Protein AF-A0A3D2DST4-F1 (afdb_monomer_lite)

Structure (mmCIF, N/CA/C/O backbone):
data_AF-A0A3D2DST4-F1
#
_entry.id   AF-A0A3D2DST4-F1
#
loop_
_atom_site.group_PDB
_atom_site.id
_atom_site.type_symbol
_atom_site.label_atom_id
_atom_site.label_alt_id
_atom_site.label_comp_id
_atom_site.label_asym_id
_atom_site.label_entity_id
_atom_site.label_seq_id
_atom_site.pdbx_PDB_ins_code
_atom_site.Cartn_x
_atom_site.Cartn_y
_atom_site.Cartn_z
_atom_site.occupancy
_atom_site.B_iso_or_equiv
_atom_site.auth_seq_id
_atom_site.auth_comp_id
_atom_site.auth_asym_id
_atom_site.auth_atom_id
_atom_site.pdbx_PDB_model_num
ATOM 1 N N . ILE A 1 1 ? 19.450 -13.532 -18.843 1.00 93.56 1 ILE A N 1
ATOM 2 C CA . ILE A 1 1 ? 18.595 -12.555 -19.553 1.00 93.56 1 ILE A CA 1
ATOM 3 C C . ILE A 1 1 ? 19.338 -11.275 -19.967 1.00 93.56 1 ILE A C 1
ATOM 5 O O . ILE A 1 1 ? 19.454 -11.054 -21.162 1.00 93.56 1 ILE A O 1
ATOM 9 N N . TYR A 1 2 ? 19.945 -10.494 -19.059 1.00 93.88 2 TYR A N 1
ATOM 10 C CA . TYR A 1 2 ? 20.567 -9.185 -19.373 1.00 93.88 2 TYR A CA 1
ATOM 11 C C . TYR A 1 2 ? 21.482 -9.148 -20.608 1.00 93.88 2 TYR A C 1
ATOM 13 O O . TYR A 1 2 ? 21.342 -8.283 -21.467 1.00 93.88 2 TYR A O 1
ATOM 21 N N . ARG A 1 3 ? 22.399 -10.116 -20.739 1.00 95.38 3 ARG A N 1
ATOM 22 C CA . ARG A 1 3 ? 23.286 -10.218 -21.910 1.00 95.38 3 ARG A CA 1
ATOM 23 C C . ARG A 1 3 ? 22.507 -10.397 -23.220 1.00 95.38 3 ARG A C 1
ATOM 25 O O . ARG A 1 3 ? 22.876 -9.807 -24.224 1.00 95.38 3 ARG A O 1
ATOM 32 N N . HIS A 1 4 ? 21.451 -11.209 -23.193 1.00 96.50 4 HIS A N 1
ATOM 33 C CA . HIS A 1 4 ? 20.598 -11.511 -24.348 1.00 96.50 4 HIS A CA 1
ATOM 34 C C . HIS A 1 4 ? 19.878 -10.247 -24.834 1.00 96.50 4 HIS A C 1
ATOM 36 O O . HIS A 1 4 ? 20.013 -9.870 -25.994 1.00 96.50 4 HIS A O 1
ATOM 42 N N . LEU A 1 5 ? 19.252 -9.510 -23.909 1.00 96.50 5 LEU A N 1
ATOM 43 C CA . LEU A 1 5 ? 18.614 -8.218 -24.190 1.00 96.50 5 LEU A CA 1
ATOM 44 C C . LEU A 1 5 ? 19.602 -7.189 -24.733 1.00 96.50 5 LEU A C 1
ATOM 46 O O . LEU A 1 5 ? 19.302 -6.499 -25.700 1.00 96.50 5 LEU A O 1
ATOM 50 N N . ARG A 1 6 ? 20.803 -7.104 -24.149 1.00 95.31 6 ARG A N 1
ATOM 51 C CA . ARG A 1 6 ? 21.811 -6.125 -24.572 1.00 95.31 6 ARG A CA 1
ATOM 52 C C . ARG A 1 6 ? 22.322 -6.370 -25.992 1.00 95.31 6 ARG A C 1
ATOM 54 O O . ARG A 1 6 ? 22.637 -5.405 -26.681 1.00 95.31 6 ARG A O 1
ATOM 61 N N . PHE A 1 7 ? 22.422 -7.629 -26.420 1.00 96.69 7 PHE A N 1
ATOM 62 C CA . PHE A 1 7 ? 22.811 -7.955 -27.793 1.00 96.69 7 PHE A CA 1
ATOM 63 C C . PHE A 1 7 ? 21.689 -7.684 -28.800 1.00 96.69 7 PHE A C 1
ATOM 65 O O . PHE A 1 7 ? 21.985 -7.218 -29.896 1.00 96.69 7 PHE A O 1
ATOM 72 N N . ALA A 1 8 ? 20.430 -7.939 -28.432 1.00 97.12 8 ALA A N 1
ATOM 73 C CA . ALA A 1 8 ? 19.278 -7.671 -29.294 1.00 97.12 8 ALA A CA 1
ATOM 74 C C . ALA A 1 8 ? 18.946 -6.168 -29.394 1.00 97.12 8 ALA A C 1
ATOM 76 O O . ALA A 1 8 ? 18.644 -5.672 -30.477 1.00 97.12 8 ALA A O 1
ATOM 77 N N . TYR A 1 9 ? 19.074 -5.431 -28.286 1.00 97.00 9 TYR A N 1
ATOM 78 C CA . TYR A 1 9 ? 18.716 -4.015 -28.160 1.00 97.00 9 TYR A CA 1
ATOM 79 C C . TYR A 1 9 ? 19.881 -3.192 -27.572 1.00 97.00 9 TYR A C 1
ATOM 81 O O . TYR A 1 9 ? 19.832 -2.743 -26.422 1.00 97.00 9 TYR A O 1
ATOM 89 N N . PRO A 1 10 ? 20.963 -2.959 -28.338 1.00 95.50 10 PRO A N 1
ATOM 90 C CA . PRO A 1 10 ? 22.187 -2.329 -27.830 1.00 95.50 10 PRO A CA 1
ATOM 91 C C . PRO A 1 10 ? 22.026 -0.851 -27.448 1.00 95.50 10 PRO A C 1
ATOM 93 O O . PRO A 1 10 ? 22.857 -0.309 -26.718 1.00 95.50 10 PRO A O 1
ATOM 96 N N . THR A 1 11 ? 20.978 -0.185 -27.930 1.00 94.00 11 THR A N 1
ATOM 97 C CA . THR A 1 11 ? 20.674 1.220 -27.621 1.00 94.00 11 THR A CA 1
ATOM 98 C C . THR A 1 11 ? 19.660 1.378 -26.493 1.00 94.00 11 THR A C 1
ATOM 100 O O . THR A 1 11 ? 19.499 2.487 -25.991 1.00 94.00 11 THR A O 1
ATOM 103 N N . TYR A 1 12 ? 18.993 0.300 -26.072 1.00 95.69 12 TYR A N 1
ATOM 104 C CA . TYR A 1 12 ? 17.981 0.366 -25.023 1.00 95.69 12 TYR A CA 1
ATOM 105 C C . TYR A 1 12 ? 18.638 0.389 -23.646 1.00 95.69 12 TYR A C 1
ATOM 107 O O . TYR A 1 12 ? 19.665 -0.258 -23.400 1.00 95.69 12 TYR A O 1
ATOM 115 N N . ILE A 1 13 ? 18.021 1.158 -22.753 1.00 94.38 13 ILE A N 1
ATOM 116 C CA . ILE A 1 13 ? 18.345 1.201 -21.333 1.00 94.38 13 ILE A CA 1
ATOM 117 C C . ILE A 1 13 ? 17.162 0.555 -20.625 1.00 94.38 13 ILE A C 1
ATOM 119 O O . ILE A 1 13 ? 16.087 1.143 -20.551 1.00 94.38 13 ILE A O 1
ATOM 123 N N . PHE A 1 14 ? 17.351 -0.676 -20.169 1.00 94.62 14 PHE A N 1
ATOM 124 C CA . PHE A 1 14 ? 16.315 -1.407 -19.451 1.00 94.62 14 PHE A CA 1
ATOM 125 C C . PHE A 1 14 ? 16.226 -0.922 -18.003 1.00 94.62 14 PHE A C 1
ATOM 127 O O . PHE A 1 14 ? 17.245 -0.566 -17.402 1.00 94.62 14 PHE A O 1
ATOM 134 N N . ASP A 1 15 ? 15.007 -0.880 -17.477 1.00 91.75 15 ASP A N 1
ATOM 135 C CA . ASP A 1 15 ? 14.751 -0.720 -16.047 1.00 91.75 15 ASP A CA 1
ATOM 136 C C . ASP A 1 15 ? 14.774 -2.080 -15.336 1.00 91.75 15 ASP A C 1
ATOM 138 O O . ASP A 1 15 ? 15.311 -3.060 -15.869 1.00 91.75 15 ASP A O 1
ATOM 142 N N . ASP A 1 16 ? 14.219 -2.138 -14.129 1.00 90.69 16 ASP A N 1
ATOM 143 C CA . ASP A 1 16 ? 14.037 -3.387 -13.399 1.00 90.69 16 ASP A CA 1
ATOM 144 C C . ASP A 1 16 ? 13.243 -4.409 -14.220 1.00 90.69 16 ASP A C 1
ATOM 146 O O . ASP A 1 16 ? 12.134 -4.150 -14.677 1.00 90.69 16 ASP A O 1
ATOM 150 N N . ILE A 1 17 ? 13.843 -5.587 -14.396 1.00 94.56 17 ILE A N 1
ATOM 151 C CA . ILE A 1 17 ? 13.263 -6.707 -15.138 1.00 94.56 17 ILE A CA 1
ATOM 152 C C . ILE A 1 17 ? 12.544 -7.623 -14.149 1.00 94.56 17 ILE A C 1
ATOM 154 O O . ILE A 1 17 ? 13.146 -8.073 -13.170 1.00 94.56 17 ILE A O 1
ATOM 158 N N . ASN A 1 18 ? 11.294 -7.964 -14.444 1.00 94.94 18 ASN A N 1
ATOM 159 C CA . ASN A 1 18 ? 10.455 -8.862 -13.652 1.00 94.94 18 ASN A CA 1
ATOM 160 C C . ASN A 1 18 ? 10.098 -10.128 -14.434 1.00 94.94 18 ASN A C 1
ATOM 162 O O . ASN A 1 18 ? 10.147 -10.174 -15.662 1.00 94.94 18 ASN A O 1
ATOM 166 N N . PHE A 1 19 ? 9.805 -11.187 -13.687 1.00 96.88 19 PHE A N 1
ATOM 167 C CA . PHE A 1 19 ? 9.343 -12.456 -14.227 1.00 96.88 19 PHE A CA 1
ATOM 168 C C . PHE A 1 19 ? 7.842 -12.568 -14.004 1.00 96.88 19 PHE A C 1
ATOM 170 O O . PHE A 1 19 ? 7.393 -12.428 -12.867 1.00 96.88 19 PHE A O 1
ATOM 177 N N . GLU A 1 20 ? 7.104 -12.862 -15.066 1.00 96.88 20 GLU A N 1
ATOM 178 C CA . GLU A 1 20 ? 5.652 -13.021 -15.043 1.00 96.88 20 GLU A CA 1
ATOM 179 C C . GLU A 1 20 ? 5.241 -14.209 -15.913 1.00 96.88 20 GLU A C 1
ATOM 181 O O . GLU A 1 20 ? 6.026 -14.723 -16.717 1.00 96.88 20 GLU A O 1
ATOM 186 N N . ILE A 1 21 ? 4.020 -14.689 -15.712 1.00 96.94 21 ILE A N 1
ATOM 187 C CA . ILE A 1 21 ? 3.455 -15.817 -16.447 1.00 96.94 21 ILE A CA 1
ATOM 188 C C . ILE A 1 21 ? 2.209 -15.298 -17.150 1.00 96.94 21 ILE A C 1
ATOM 190 O O . ILE A 1 21 ? 1.360 -14.700 -16.500 1.00 96.94 21 ILE A O 1
ATOM 194 N N . ASP A 1 22 ? 2.114 -15.524 -18.459 1.00 95.94 22 ASP A N 1
ATOM 195 C CA . ASP A 1 22 ? 0.923 -15.140 -19.213 1.00 95.94 22 ASP A CA 1
ATOM 196 C C . ASP A 1 22 ? -0.289 -16.025 -18.874 1.00 95.94 22 ASP A C 1
ATOM 198 O O . ASP A 1 22 ? -0.171 -17.077 -18.237 1.00 95.94 22 ASP A O 1
ATOM 202 N N . ASP A 1 23 ? -1.461 -15.646 -19.381 1.00 94.31 23 ASP A N 1
ATOM 203 C CA . ASP A 1 23 ? -2.717 -16.381 -19.168 1.00 94.31 23 ASP A CA 1
ATOM 204 C C . ASP A 1 23 ? -2.681 -17.846 -19.653 1.00 94.31 23 ASP A C 1
ATOM 206 O O . ASP A 1 23 ? -3.494 -18.672 -19.232 1.00 94.31 23 ASP A O 1
ATOM 210 N N . ASN A 1 24 ? -1.740 -18.198 -20.538 1.00 96.38 24 ASN A N 1
ATOM 211 C CA . ASN A 1 24 ? -1.560 -19.555 -21.059 1.00 96.38 24 ASN A CA 1
ATOM 212 C C . ASN A 1 24 ? -0.536 -20.374 -20.254 1.00 96.38 24 ASN A C 1
ATOM 214 O O . ASN A 1 24 ? -0.247 -21.519 -20.613 1.00 96.38 24 ASN A O 1
ATOM 218 N N . GLY A 1 25 ? 0.035 -19.815 -19.183 1.00 96.56 25 GLY A N 1
ATOM 219 C CA . GLY A 1 25 ? 1.067 -20.465 -18.378 1.00 96.56 25 GLY A CA 1
ATOM 220 C C . GLY A 1 25 ? 2.481 -20.347 -18.957 1.00 96.56 25 GLY A C 1
ATOM 221 O O . GLY A 1 25 ? 3.391 -21.043 -18.500 1.00 96.56 25 GLY A O 1
ATOM 222 N N . THR A 1 26 ? 2.690 -19.499 -19.965 1.00 97.88 26 THR A N 1
ATOM 223 C CA . THR A 1 26 ? 3.999 -19.280 -20.583 1.00 97.88 26 THR A CA 1
ATOM 224 C C . THR A 1 26 ? 4.778 -18.236 -19.786 1.00 97.88 26 THR A C 1
ATOM 226 O O . THR A 1 26 ? 4.298 -17.120 -19.599 1.00 97.88 26 THR A O 1
ATOM 229 N N . PRO A 1 27 ? 5.999 -18.552 -19.326 1.00 98.06 27 PRO A N 1
ATOM 230 C CA . PRO A 1 27 ? 6.785 -17.613 -18.543 1.00 98.06 27 PRO A CA 1
ATOM 231 C C . PRO A 1 27 ? 7.525 -16.597 -19.424 1.00 98.06 27 PRO A C 1
ATOM 233 O O . PRO A 1 27 ? 8.163 -16.964 -20.419 1.00 98.06 27 PRO A O 1
ATOM 236 N N . TYR A 1 28 ? 7.531 -15.335 -19.003 1.00 98.44 28 TYR A N 1
ATOM 237 C CA . TYR A 1 28 ? 8.213 -14.224 -19.662 1.00 98.44 28 TYR A CA 1
ATOM 238 C C . TYR A 1 28 ? 9.069 -13.417 -18.686 1.00 98.44 28 TYR A C 1
ATOM 240 O O . TYR A 1 28 ? 8.763 -13.267 -17.506 1.00 98.44 28 TYR A O 1
ATOM 248 N N . TRP A 1 29 ? 10.147 -12.849 -19.219 1.00 98.19 29 TRP A N 1
ATOM 249 C CA . TRP A 1 29 ? 10.807 -11.690 -18.635 1.00 98.19 29 TRP A CA 1
ATOM 250 C C . TRP A 1 29 ? 10.184 -10.429 -19.226 1.00 98.19 29 TRP A C 1
ATOM 252 O O . TRP A 1 29 ? 10.304 -10.186 -20.432 1.00 98.19 29 TRP A O 1
ATOM 262 N N . VAL A 1 30 ? 9.553 -9.630 -18.378 1.00 98.06 30 VAL A N 1
ATOM 263 C CA . VAL A 1 30 ? 9.043 -8.302 -18.711 1.00 98.06 30 VAL A CA 1
ATOM 264 C C . VAL A 1 30 ? 10.189 -7.320 -18.520 1.00 98.06 30 VAL A C 1
ATOM 266 O O . VAL A 1 30 ? 10.769 -7.228 -17.438 1.00 98.06 30 VAL A O 1
ATOM 269 N N . CYS A 1 31 ? 10.573 -6.634 -19.593 1.00 97.81 31 CYS A N 1
ATOM 270 C CA . CYS A 1 31 ? 11.760 -5.786 -19.610 1.00 97.81 31 CYS A CA 1
ATOM 271 C C . CYS A 1 31 ? 11.368 -4.356 -20.015 1.00 97.81 31 CYS A C 1
ATOM 273 O O . CYS A 1 31 ? 11.436 -4.018 -21.205 1.00 97.81 31 CYS A O 1
ATOM 275 N N . PRO A 1 32 ? 10.955 -3.508 -19.057 1.00 97.62 32 PRO A N 1
ATOM 276 C CA . PRO A 1 32 ? 10.652 -2.107 -19.316 1.00 97.62 32 PRO A CA 1
ATOM 277 C C . PRO A 1 32 ? 11.874 -1.358 -19.849 1.00 97.62 32 PRO A C 1
ATOM 279 O O . PRO A 1 32 ? 13.006 -1.572 -19.408 1.00 97.62 32 PRO A O 1
ATOM 282 N N . VAL A 1 33 ? 11.655 -0.459 -20.804 1.00 97.00 33 VAL A N 1
ATOM 283 C CA . VAL A 1 33 ? 12.698 0.360 -21.429 1.00 97.00 33 VAL A CA 1
ATOM 284 C C . VAL A 1 33 ? 12.514 1.811 -21.011 1.00 97.00 33 VAL A C 1
ATOM 286 O O . VAL A 1 33 ? 11.485 2.438 -21.298 1.00 97.00 33 VAL A O 1
ATOM 289 N N . LYS A 1 34 ? 13.550 2.361 -20.374 1.00 95.06 34 LYS A N 1
ATOM 290 C CA . LYS A 1 34 ? 13.582 3.749 -19.921 1.00 95.06 34 LYS A CA 1
ATOM 291 C C . LYS A 1 34 ? 13.466 4.701 -21.101 1.00 95.06 34 LYS A C 1
ATOM 293 O O . LYS A 1 34 ? 14.168 4.583 -22.107 1.00 95.06 34 LYS A O 1
ATOM 298 N N . LYS A 1 35 ? 12.617 5.703 -20.925 1.00 94.94 35 LYS A N 1
ATOM 299 C CA . LYS A 1 35 ? 12.480 6.876 -21.780 1.00 94.94 35 LYS A CA 1
ATOM 300 C C . LYS A 1 35 ? 12.774 8.109 -20.936 1.00 94.94 35 LYS A C 1
ATOM 302 O O . LYS A 1 35 ? 12.268 8.227 -19.829 1.00 94.94 35 LYS A O 1
ATOM 307 N N . TYR A 1 36 ? 13.560 9.033 -21.472 1.00 94.06 36 TYR A N 1
ATOM 308 C CA . TYR A 1 36 ? 13.878 10.299 -20.815 1.00 94.06 36 TYR A CA 1
ATOM 309 C C . TYR A 1 36 ? 13.195 11.439 -21.565 1.00 94.06 36 TYR A C 1
ATOM 311 O O . TYR A 1 36 ? 13.393 11.598 -22.769 1.00 94.06 36 TYR A O 1
ATOM 319 N N . ASN A 1 37 ? 12.362 12.208 -20.865 1.00 91.06 37 ASN A N 1
ATOM 320 C CA . ASN A 1 37 ? 11.602 13.312 -21.456 1.00 91.06 37 ASN A CA 1
ATOM 321 C C . ASN A 1 37 ? 12.335 14.664 -21.372 1.00 91.06 37 ASN A C 1
ATOM 323 O O . ASN A 1 37 ? 11.938 15.612 -22.046 1.00 91.06 37 ASN A O 1
ATOM 327 N N . ILE A 1 38 ? 13.387 14.778 -20.551 1.00 87.75 38 ILE A N 1
ATOM 328 C CA . ILE A 1 38 ? 14.109 16.032 -20.299 1.00 87.75 38 ILE A CA 1
ATOM 329 C C . ILE A 1 38 ? 15.617 15.806 -20.457 1.00 87.75 38 ILE A C 1
ATOM 331 O O . ILE A 1 38 ? 16.271 15.195 -19.613 1.00 87.75 38 ILE A O 1
ATOM 335 N N . GLY A 1 39 ? 16.203 16.357 -21.521 1.00 86.88 39 GLY A N 1
ATOM 336 C CA . GLY A 1 39 ? 17.633 16.204 -21.793 1.00 86.88 39 GLY A CA 1
ATOM 337 C C . GLY A 1 39 ? 18.038 14.739 -21.992 1.00 86.88 39 GLY A C 1
ATOM 338 O O . GLY A 1 39 ? 17.268 13.944 -22.520 1.00 86.88 39 GLY A O 1
ATOM 339 N N . LEU A 1 40 ? 19.263 14.387 -21.594 1.00 83.38 40 LEU A N 1
ATOM 340 C CA . LEU A 1 40 ? 19.797 13.033 -21.794 1.00 83.38 40 LEU A CA 1
ATOM 341 C C . LEU A 1 40 ? 19.334 12.022 -20.734 1.00 83.38 40 LEU A C 1
ATOM 343 O O . LEU A 1 40 ? 19.292 10.833 -21.031 1.00 83.38 40 LEU A O 1
ATOM 347 N N . PHE A 1 41 ? 19.011 12.478 -19.517 1.00 85.75 41 PHE A N 1
ATOM 348 C CA . PHE A 1 41 ? 18.763 11.597 -18.364 1.00 85.75 41 PHE A CA 1
ATOM 349 C C . PHE A 1 41 ? 17.636 12.073 -17.430 1.00 85.75 41 PHE A C 1
ATOM 351 O O . PHE A 1 41 ? 17.416 11.472 -16.384 1.00 85.75 41 PHE A O 1
ATOM 358 N N . GLY A 1 42 ? 16.937 13.161 -17.759 1.00 85.69 42 GLY A N 1
ATOM 359 C CA . GLY A 1 42 ? 15.879 13.729 -16.922 1.00 85.69 42 GLY A CA 1
ATOM 360 C C . GLY A 1 42 ? 14.478 13.296 -17.354 1.00 85.69 42 GLY A C 1
ATOM 361 O O . GLY A 1 42 ? 14.249 12.927 -18.508 1.00 85.69 42 GLY A O 1
ATOM 362 N N . GLY A 1 43 ? 13.520 13.377 -16.426 1.00 87.75 43 GLY A N 1
ATOM 363 C CA . GLY A 1 43 ? 12.124 13.008 -16.679 1.00 87.75 43 GLY A CA 1
ATOM 364 C C . GLY A 1 43 ? 11.989 11.553 -17.125 1.00 87.75 43 GLY A C 1
ATOM 365 O O . GLY A 1 43 ? 11.403 11.299 -18.179 1.00 87.75 43 GLY A O 1
ATOM 366 N N . GLN A 1 44 ? 12.615 10.636 -16.377 1.00 93.62 44 GLN A N 1
ATOM 367 C CA . GLN A 1 44 ? 12.550 9.200 -16.641 1.00 93.62 44 GLN A CA 1
ATOM 368 C C . GLN A 1 44 ? 11.092 8.725 -16.602 1.00 93.62 44 GLN A C 1
ATOM 370 O O . GLN A 1 44 ? 10.313 9.135 -15.752 1.00 93.62 44 GLN A O 1
ATOM 375 N N . THR A 1 45 ? 10.734 7.849 -17.530 1.00 95.06 45 THR A N 1
ATOM 376 C CA . THR A 1 45 ? 9.481 7.094 -17.583 1.00 95.06 45 THR A CA 1
ATOM 377 C C . THR A 1 45 ? 9.733 5.800 -18.371 1.00 95.06 45 THR A C 1
ATOM 379 O O . THR A 1 45 ? 10.873 5.520 -18.752 1.00 95.06 45 THR A O 1
ATOM 382 N N . VAL A 1 46 ? 8.693 5.024 -18.663 1.00 96.44 46 VAL A N 1
ATOM 383 C CA . VAL A 1 46 ? 8.761 3.858 -19.551 1.00 96.44 46 VAL A CA 1
ATOM 384 C C . VAL A 1 46 ? 8.107 4.210 -20.880 1.00 96.44 46 VAL A C 1
ATOM 386 O O . VAL A 1 46 ? 6.994 4.727 -20.924 1.00 96.44 46 VAL A O 1
ATOM 389 N N . GLY A 1 47 ? 8.827 3.979 -21.979 1.00 94.88 47 GLY A N 1
ATOM 390 C CA . GLY A 1 47 ? 8.297 4.205 -23.329 1.00 94.88 47 GLY A CA 1
ATOM 391 C C . GLY A 1 47 ? 7.948 2.922 -24.078 1.00 94.88 47 GLY A C 1
ATOM 392 O O . GLY A 1 47 ? 7.119 2.951 -24.987 1.00 94.88 47 GLY A O 1
ATOM 393 N N . ARG A 1 48 ? 8.617 1.819 -23.735 1.00 97.25 48 ARG A N 1
ATOM 394 C CA . ARG A 1 48 ? 8.500 0.520 -24.405 1.00 97.25 48 ARG A CA 1
ATOM 395 C C . ARG A 1 48 ? 8.697 -0.603 -23.401 1.00 97.25 48 ARG A C 1
ATOM 397 O O . ARG A 1 48 ? 9.337 -0.391 -22.371 1.00 97.25 48 ARG A O 1
ATOM 404 N N . VAL A 1 49 ? 8.213 -1.789 -23.736 1.00 98.19 49 VAL A N 1
ATOM 405 C CA . VAL A 1 49 ? 8.431 -3.009 -22.957 1.00 98.19 49 VAL A CA 1
ATOM 406 C C . VAL A 1 49 ? 8.819 -4.126 -23.909 1.00 98.19 49 VAL A C 1
ATOM 408 O O . VAL A 1 49 ? 8.100 -4.430 -24.859 1.00 98.19 49 VAL A O 1
ATOM 411 N N . VAL A 1 50 ? 9.956 -4.759 -23.639 1.00 98.44 50 VAL A N 1
ATOM 412 C CA . VAL A 1 50 ? 10.365 -5.968 -24.351 1.00 98.44 50 VAL A CA 1
ATOM 413 C C . VAL A 1 50 ? 9.942 -7.173 -23.524 1.00 98.44 50 VAL A C 1
ATOM 415 O O . VAL A 1 50 ? 10.414 -7.358 -22.403 1.00 98.44 50 VAL A O 1
ATOM 418 N N . LEU A 1 51 ? 9.076 -8.010 -24.082 1.00 98.25 51 LEU A N 1
ATOM 419 C CA . LEU A 1 51 ? 8.733 -9.306 -23.511 1.00 98.25 51 LEU A CA 1
ATOM 420 C C . LEU A 1 51 ? 9.674 -10.355 -24.088 1.00 98.25 51 LEU A C 1
ATOM 422 O O . LEU A 1 51 ? 9.714 -10.558 -25.299 1.00 98.25 51 LEU A O 1
ATOM 426 N N . CYS A 1 52 ? 10.439 -11.021 -23.227 1.00 98.38 52 CYS A N 1
ATOM 427 C CA . CYS A 1 52 ? 11.312 -12.121 -23.619 1.00 98.38 52 CYS A CA 1
ATOM 428 C C . CYS A 1 52 ? 10.759 -13.426 -23.056 1.00 98.38 52 CYS A C 1
ATOM 430 O O . CYS A 1 52 ? 10.768 -13.623 -21.842 1.00 98.38 52 CYS A O 1
ATOM 432 N N . ASN A 1 53 ? 10.340 -14.345 -23.923 1.00 98.12 53 ASN A N 1
ATOM 433 C CA . ASN A 1 53 ? 9.920 -15.679 -23.510 1.00 98.12 53 ASN A CA 1
ATOM 434 C C . ASN A 1 53 ? 11.063 -16.350 -22.730 1.00 98.12 53 ASN A C 1
ATOM 436 O O . ASN A 1 53 ? 12.195 -16.443 -23.216 1.00 98.12 53 ASN A O 1
ATOM 440 N N . ALA A 1 54 ? 10.790 -16.790 -21.503 1.00 97.31 54 ALA A N 1
ATOM 441 C CA . ALA A 1 54 ? 11.818 -17.306 -20.605 1.00 97.31 54 ALA A CA 1
ATOM 442 C C . ALA A 1 54 ? 12.300 -18.718 -20.991 1.00 97.31 54 ALA A C 1
ATOM 444 O O . ALA A 1 54 ? 13.360 -19.139 -20.524 1.00 97.31 54 ALA A O 1
ATOM 445 N N . VAL A 1 55 ? 11.556 -19.428 -21.850 1.00 96.88 55 VAL A N 1
ATOM 446 C CA . VAL A 1 55 ? 11.895 -20.767 -22.359 1.00 96.88 55 VAL A CA 1
ATOM 447 C C . VAL A 1 55 ? 12.636 -20.682 -23.691 1.00 96.88 55 VAL A C 1
ATOM 449 O O . VAL A 1 55 ? 13.701 -21.279 -23.840 1.00 96.88 55 VAL A O 1
ATOM 452 N N . THR A 1 56 ? 12.088 -19.953 -24.666 1.00 97.62 56 THR A N 1
ATOM 453 C CA . THR A 1 56 ? 12.633 -19.908 -26.035 1.00 97.62 56 THR A CA 1
ATOM 454 C C . THR A 1 56 ? 13.656 -18.793 -26.235 1.00 97.62 56 THR A C 1
ATOM 456 O O . THR A 1 56 ? 14.490 -18.878 -27.134 1.00 97.62 56 THR A O 1
ATOM 459 N N . GLY A 1 57 ? 13.613 -17.747 -25.405 1.00 97.12 57 GLY A N 1
ATOM 460 C CA . GLY A 1 57 ? 14.409 -16.535 -25.588 1.00 97.12 57 GLY A CA 1
ATOM 461 C C . GLY A 1 57 ? 13.917 -15.632 -26.723 1.00 97.12 57 GLY A C 1
ATOM 462 O O . GLY A 1 57 ? 14.612 -14.668 -27.051 1.00 97.12 57 GLY A O 1
ATOM 463 N N . GLU A 1 58 ? 12.767 -15.933 -27.332 1.00 98.06 58 GLU A N 1
ATOM 464 C CA . GLU A 1 58 ? 12.127 -15.069 -28.325 1.00 98.06 58 GLU A CA 1
ATOM 465 C C . GLU A 1 58 ? 11.685 -13.755 -27.679 1.00 98.06 58 GLU A C 1
ATOM 467 O O . GLU A 1 58 ? 11.199 -13.747 -26.547 1.00 98.06 58 GLU A O 1
ATOM 472 N N . MET A 1 59 ? 11.882 -12.644 -28.388 1.00 98.06 59 MET A N 1
ATOM 473 C CA . MET A 1 59 ? 11.596 -11.305 -27.886 1.00 98.06 59 MET A CA 1
ATOM 474 C C . MET A 1 59 ? 10.561 -10.611 -28.756 1.00 98.06 59 MET A C 1
ATOM 476 O O . MET A 1 59 ? 10.673 -10.625 -29.980 1.00 98.06 59 MET A O 1
ATOM 480 N N . THR A 1 60 ? 9.599 -9.956 -28.116 1.00 98.12 60 THR A N 1
ATOM 481 C CA . THR A 1 60 ? 8.647 -9.052 -28.768 1.00 98.12 60 THR A CA 1
ATOM 482 C C . THR A 1 60 ? 8.701 -7.697 -28.076 1.00 98.12 60 THR A C 1
ATOM 484 O O . THR A 1 60 ? 8.720 -7.627 -26.851 1.00 98.12 60 THR A O 1
ATOM 487 N N . ASP A 1 61 ? 8.770 -6.625 -28.858 1.00 98.12 61 ASP A N 1
ATOM 488 C CA . ASP A 1 61 ? 8.914 -5.253 -28.370 1.00 98.12 61 ASP A CA 1
ATOM 489 C C . ASP A 1 61 ? 7.619 -4.470 -28.601 1.00 98.12 61 ASP A C 1
ATOM 491 O O . ASP A 1 61 ? 7.203 -4.279 -29.745 1.00 98.12 61 ASP A O 1
ATOM 495 N N . TYR A 1 62 ? 7.012 -4.009 -27.511 1.00 98.06 62 TYR A N 1
ATOM 496 C CA . TYR A 1 62 ? 5.746 -3.284 -27.491 1.00 98.06 62 TYR A CA 1
ATOM 497 C C . TYR A 1 62 ? 5.984 -1.813 -27.154 1.00 98.06 62 TYR A C 1
ATOM 499 O O . TYR A 1 62 ? 6.840 -1.479 -26.324 1.00 98.06 62 TYR A O 1
ATOM 507 N N . SER A 1 63 ? 5.208 -0.906 -27.754 1.00 97.25 63 SER A N 1
ATOM 508 C CA . SER A 1 63 ? 5.029 0.400 -27.116 1.00 97.25 63 SER A CA 1
ATOM 509 C C . SER A 1 63 ? 4.276 0.214 -25.798 1.00 97.25 63 SER A C 1
ATOM 511 O O . SER A 1 63 ? 3.550 -0.759 -25.617 1.00 97.25 63 SER A O 1
ATOM 513 N N . VAL A 1 64 ? 4.493 1.120 -24.844 1.00 95.31 64 VAL A N 1
ATOM 514 C CA . VAL A 1 64 ? 3.946 0.960 -23.486 1.00 95.31 64 VAL A CA 1
ATOM 515 C C . VAL A 1 64 ? 2.410 0.879 -23.449 1.00 95.31 64 VAL A C 1
ATOM 517 O O . VAL A 1 64 ? 1.847 0.205 -22.597 1.00 95.31 64 VAL A O 1
ATOM 520 N N . ASP A 1 65 ? 1.738 1.512 -24.407 1.00 94.50 65 ASP A N 1
ATOM 521 C CA . ASP A 1 65 ? 0.285 1.510 -24.600 1.00 94.50 65 ASP A CA 1
ATOM 522 C C . ASP A 1 65 ? -0.260 0.247 -25.293 1.00 94.50 65 ASP A C 1
ATOM 524 O O . ASP A 1 65 ? -1.464 0.005 -25.263 1.00 94.50 65 ASP A O 1
ATOM 528 N N . GLU A 1 66 ? 0.614 -0.570 -25.884 1.00 96.31 66 GLU A N 1
ATOM 529 C CA . GLU A 1 66 ? 0.273 -1.831 -26.560 1.00 96.31 66 GLU A CA 1
ATOM 530 C C . GLU A 1 66 ? 0.656 -3.067 -25.729 1.00 96.31 66 GLU A C 1
ATOM 532 O O . GLU A 1 66 ? 0.548 -4.199 -26.205 1.00 96.31 66 GLU A O 1
ATOM 537 N N . VAL A 1 67 ? 1.129 -2.868 -24.495 1.00 95.81 67 VAL A N 1
ATOM 538 C CA . VAL A 1 67 ? 1.522 -3.968 -23.611 1.00 95.81 67 VAL A CA 1
ATOM 539 C C . VAL A 1 67 ? 0.298 -4.841 -23.295 1.00 95.81 67 VAL A C 1
ATOM 541 O O . VAL A 1 67 ? -0.754 -4.307 -22.931 1.00 95.81 67 VAL A O 1
ATOM 544 N N . PRO A 1 68 ? 0.410 -6.179 -23.413 1.00 95.75 68 PRO A N 1
ATOM 545 C CA . PRO A 1 68 ? -0.674 -7.093 -23.071 1.00 95.75 68 PRO A CA 1
ATOM 546 C C . PRO A 1 68 ? -1.188 -6.906 -21.640 1.00 95.75 68 PRO A C 1
ATOM 548 O O . PRO A 1 68 ? -0.422 -6.630 -20.723 1.00 95.75 68 PRO A O 1
ATOM 551 N N . THR A 1 69 ? -2.486 -7.118 -21.432 1.00 94.25 69 THR A N 1
ATOM 552 C CA . THR A 1 69 ? -3.145 -6.879 -20.137 1.00 94.25 69 THR A CA 1
ATOM 553 C C . THR A 1 69 ? -2.738 -7.845 -19.032 1.00 94.25 69 THR A C 1
ATOM 555 O O . THR A 1 69 ? -2.924 -7.502 -17.877 1.00 94.25 69 THR A O 1
ATOM 558 N N . TRP A 1 70 ? -2.185 -9.015 -19.365 1.00 94.88 70 TRP A N 1
ATOM 559 C CA . TRP A 1 70 ? -1.669 -9.968 -18.374 1.00 94.88 70 TRP A CA 1
ATOM 560 C C . TRP A 1 70 ? -0.357 -9.509 -17.719 1.00 94.88 70 TRP A C 1
ATOM 562 O O . TRP A 1 70 ? 0.098 -10.146 -16.779 1.00 94.88 70 TRP A O 1
ATOM 572 N N . VAL A 1 71 ? 0.284 -8.454 -18.243 1.00 96.00 71 VAL A N 1
ATOM 573 C CA . VAL A 1 71 ? 1.552 -7.942 -17.708 1.00 96.00 71 VAL A CA 1
ATOM 574 C C . VAL A 1 71 ? 1.284 -7.028 -16.517 1.00 96.00 71 VAL A C 1
ATOM 576 O O . VAL A 1 71 ? 0.887 -5.886 -16.717 1.00 96.00 71 VAL A O 1
ATOM 579 N N . ASP A 1 72 ? 1.576 -7.467 -15.301 1.00 93.31 72 ASP A N 1
ATOM 580 C CA . ASP A 1 72 ? 1.231 -6.743 -14.071 1.00 93.31 72 ASP A CA 1
ATOM 581 C C . ASP A 1 72 ? 2.129 -5.523 -13.821 1.00 93.31 72 ASP A C 1
ATOM 583 O O . ASP A 1 72 ? 1.677 -4.475 -13.345 1.00 93.31 72 ASP A O 1
ATOM 587 N N . LYS A 1 73 ? 3.432 -5.652 -14.109 1.00 94.62 73 LYS A N 1
ATOM 588 C CA . LYS A 1 73 ? 4.433 -4.652 -13.728 1.00 94.62 73 LYS A CA 1
ATOM 589 C C . LYS A 1 73 ? 5.235 -4.154 -14.926 1.00 94.62 73 LYS A C 1
ATOM 591 O O . LYS A 1 73 ? 6.159 -4.803 -15.414 1.00 94.62 73 LYS A O 1
ATOM 596 N N . VAL A 1 74 ? 4.919 -2.925 -15.328 1.00 96.69 74 VAL A N 1
ATOM 597 C CA . VAL A 1 74 ? 5.619 -2.134 -16.352 1.00 96.69 74 VAL A CA 1
ATOM 598 C C . VAL A 1 74 ? 6.447 -1.014 -15.716 1.00 96.69 74 VAL A C 1
ATOM 600 O O . VAL A 1 74 ? 7.571 -0.753 -16.138 1.00 96.69 74 VAL A O 1
ATOM 603 N N . TYR A 1 75 ? 5.904 -0.362 -14.692 1.00 96.50 75 TYR A N 1
ATOM 604 C CA . TYR A 1 75 ? 6.516 0.731 -13.948 1.00 96.50 75 TYR A CA 1
ATOM 605 C C . TYR A 1 75 ? 6.925 0.239 -12.554 1.00 96.50 75 TYR A C 1
ATOM 607 O O . TYR A 1 75 ? 6.144 -0.411 -11.855 1.00 96.50 75 TYR A O 1
ATOM 615 N N . SER A 1 76 ? 8.151 0.547 -12.124 1.00 94.75 76 SER A N 1
ATOM 616 C CA . SER A 1 76 ? 8.571 0.277 -10.744 1.00 94.75 76 SER A CA 1
ATOM 617 C C . SER A 1 76 ? 7.851 1.201 -9.760 1.00 94.75 76 SER A C 1
ATOM 619 O O . SER A 1 76 ? 7.382 2.281 -10.127 1.00 94.75 76 SER A O 1
ATOM 621 N N . ALA A 1 77 ? 7.762 0.782 -8.496 1.00 94.94 77 ALA A N 1
ATOM 622 C CA . ALA A 1 77 ? 7.137 1.607 -7.467 1.00 94.94 77 ALA A CA 1
ATOM 623 C C . ALA A 1 77 ? 7.906 2.911 -7.253 1.00 94.94 77 ALA A C 1
ATOM 625 O O . ALA A 1 77 ? 7.306 3.976 -7.156 1.00 94.94 77 ALA A O 1
ATOM 626 N N . GLU A 1 78 ? 9.231 2.824 -7.278 1.00 93.69 78 GLU A N 1
ATOM 627 C CA . GLU A 1 78 ? 10.152 3.946 -7.157 1.00 93.69 78 GLU A CA 1
ATOM 628 C C . GLU A 1 78 ? 9.943 4.953 -8.291 1.00 93.69 78 GLU A C 1
ATOM 630 O O . GLU A 1 78 ? 9.844 6.147 -8.036 1.00 93.69 78 GLU A O 1
ATOM 635 N N . LEU A 1 79 ? 9.786 4.481 -9.533 1.00 95.00 79 LEU A N 1
ATOM 636 C CA . LEU A 1 79 ? 9.524 5.361 -10.670 1.00 95.00 79 LEU A CA 1
ATOM 637 C C . LEU A 1 79 ? 8.167 6.062 -10.551 1.00 95.00 79 LEU A C 1
ATOM 639 O O . LEU A 1 79 ? 8.060 7.242 -10.876 1.00 95.00 79 LEU A O 1
ATOM 643 N N . LEU A 1 80 ? 7.129 5.351 -10.107 1.00 96.38 80 LEU A N 1
ATOM 644 C CA . LEU A 1 80 ? 5.803 5.939 -9.905 1.00 96.38 80 LEU A CA 1
ATOM 645 C C . LEU A 1 80 ? 5.825 7.009 -8.808 1.00 96.38 80 LEU A C 1
ATOM 647 O O . LEU A 1 80 ? 5.278 8.092 -9.012 1.00 96.38 80 LEU A 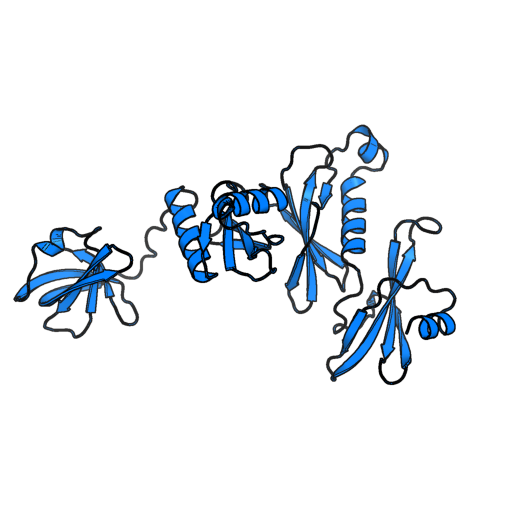O 1
ATOM 651 N N . ILE A 1 81 ? 6.509 6.731 -7.696 1.00 95.94 81 ILE A N 1
ATOM 652 C CA . ILE A 1 81 ? 6.727 7.686 -6.604 1.00 95.94 81 ILE A CA 1
ATOM 653 C C . ILE A 1 81 ? 7.486 8.915 -7.110 1.00 95.94 81 ILE A C 1
ATOM 655 O O . ILE A 1 81 ? 6.998 10.029 -6.940 1.00 95.94 81 ILE A O 1
ATOM 659 N N . ASP A 1 82 ? 8.606 8.731 -7.814 1.00 93.88 82 ASP A N 1
ATOM 660 C CA . ASP A 1 82 ? 9.386 9.837 -8.382 1.00 93.88 82 ASP A CA 1
ATOM 661 C C . ASP A 1 82 ? 8.533 10.701 -9.324 1.00 93.88 82 ASP A C 1
ATOM 663 O O . ASP A 1 82 ? 8.566 11.931 -9.266 1.00 93.88 82 ASP A O 1
ATOM 667 N N . LEU A 1 83 ? 7.738 10.073 -10.195 1.00 93.56 83 LEU A N 1
ATOM 668 C CA . LEU A 1 83 ? 6.841 10.777 -11.113 1.00 93.56 83 LEU A CA 1
ATOM 669 C C . LEU A 1 83 ? 5.764 11.571 -10.366 1.00 93.56 83 LEU A C 1
ATOM 671 O O . LEU A 1 83 ? 5.488 12.719 -10.735 1.00 93.56 83 LEU A O 1
ATOM 675 N N . TYR A 1 84 ? 5.175 10.988 -9.320 1.00 94.62 84 TYR A N 1
ATOM 676 C CA . TYR A 1 84 ? 4.206 11.672 -8.472 1.00 94.62 84 TYR A CA 1
ATOM 677 C C . TYR A 1 84 ? 4.843 12.862 -7.750 1.00 94.62 84 TYR A C 1
ATOM 679 O O . TYR A 1 84 ? 4.310 13.974 -7.807 1.00 94.62 84 TYR A O 1
ATOM 687 N N . ASP A 1 85 ? 6.012 12.663 -7.148 1.00 93.19 85 ASP A N 1
ATOM 688 C CA . ASP A 1 85 ? 6.752 13.684 -6.415 1.00 93.19 85 ASP A CA 1
ATOM 689 C C . ASP A 1 85 ? 7.221 14.814 -7.319 1.00 93.19 85 ASP A C 1
ATOM 691 O O . ASP A 1 85 ? 7.134 15.979 -6.932 1.00 93.19 85 ASP A O 1
ATOM 695 N N . TYR A 1 86 ? 7.655 14.533 -8.548 1.00 90.56 86 TYR A N 1
ATOM 696 C CA . TYR A 1 86 ? 7.957 15.591 -9.512 1.00 90.56 86 TYR A CA 1
ATOM 697 C C . TYR A 1 86 ? 6.718 16.417 -9.843 1.00 90.56 86 TYR A C 1
ATOM 699 O O . TYR A 1 86 ? 6.798 17.646 -9.874 1.00 90.56 86 TYR A O 1
ATOM 707 N N . ASN A 1 87 ? 5.571 15.772 -10.056 1.00 89.94 87 ASN A N 1
ATOM 708 C CA . ASN A 1 87 ? 4.321 16.475 -10.324 1.00 89.94 87 ASN A CA 1
ATOM 709 C C . ASN A 1 87 ? 3.853 17.312 -9.115 1.00 89.94 87 ASN A C 1
ATOM 711 O O . ASN A 1 87 ? 3.431 18.458 -9.281 1.00 89.94 87 ASN A O 1
ATOM 715 N N . GLY A 1 88 ? 3.954 16.765 -7.901 1.00 89.12 88 GLY A N 1
ATOM 716 C CA . GLY A 1 88 ? 3.529 17.416 -6.663 1.00 89.12 88 GLY A CA 1
ATOM 717 C C . GLY A 1 88 ? 4.471 18.528 -6.198 1.00 89.12 88 GLY A C 1
ATOM 718 O O . GLY A 1 88 ? 4.025 19.639 -5.907 1.00 89.12 88 GLY A O 1
ATOM 719 N N . SER A 1 89 ? 5.778 18.273 -6.161 1.00 87.06 89 SER A N 1
ATOM 720 C CA . SER A 1 89 ? 6.778 19.217 -5.645 1.00 87.06 89 SER A CA 1
ATOM 721 C C . SER A 1 89 ? 7.008 20.403 -6.577 1.00 87.06 89 SER A C 1
ATOM 723 O O . SER A 1 89 ? 7.252 21.512 -6.107 1.00 87.06 89 SER A O 1
ATOM 725 N N . LEU A 1 90 ? 6.871 20.211 -7.893 1.00 86.00 90 LEU A N 1
ATOM 726 C CA . LEU A 1 90 ? 7.012 21.273 -8.893 1.00 86.00 90 LEU A CA 1
ATOM 727 C C . LEU A 1 90 ? 5.687 21.974 -9.206 1.00 86.00 90 LEU A C 1
ATOM 729 O O . LEU A 1 90 ? 5.594 22.708 -10.197 1.00 86.00 90 LEU A O 1
ATOM 733 N N . LYS A 1 91 ? 4.658 21.794 -8.369 1.00 85.31 91 LYS A N 1
ATOM 734 C CA . LYS A 1 91 ? 3.409 22.542 -8.499 1.00 85.31 91 LYS A CA 1
ATOM 735 C C . LYS A 1 91 ? 3.700 24.043 -8.458 1.00 85.31 91 LYS A C 1
ATOM 737 O O . LYS A 1 91 ? 4.473 24.527 -7.636 1.00 85.31 91 LYS A O 1
ATOM 742 N N . HIS A 1 92 ? 3.111 24.780 -9.398 1.00 86.75 92 HIS A N 1
ATOM 743 C CA . HIS A 1 92 ? 3.399 26.201 -9.663 1.00 86.75 92 HIS A CA 1
ATOM 744 C C . HIS A 1 92 ? 4.834 26.516 -10.141 1.00 86.75 92 HIS A C 1
ATOM 746 O O . HIS A 1 92 ? 5.234 27.680 -10.185 1.00 86.75 92 HIS A O 1
ATOM 752 N N . GLY A 1 93 ? 5.585 25.505 -10.580 1.00 87.06 93 GLY A N 1
ATOM 753 C CA . GLY A 1 93 ? 6.893 25.643 -11.213 1.00 87.06 93 GLY A CA 1
ATOM 754 C C . GLY A 1 93 ? 8.074 25.653 -10.240 1.00 87.06 93 GLY A C 1
ATOM 755 O O . GLY A 1 93 ? 7.934 25.767 -9.026 1.00 87.06 93 GLY A O 1
ATOM 756 N N . PHE A 1 94 ? 9.277 25.573 -10.810 1.00 86.94 94 PHE A N 1
ATOM 757 C CA . PHE A 1 94 ? 10.535 25.417 -10.069 1.00 86.94 94 PHE A CA 1
ATOM 758 C C . PHE A 1 94 ? 10.824 26.544 -9.061 1.00 86.94 94 PHE A C 1
ATOM 760 O O . PHE A 1 94 ? 11.361 26.309 -7.986 1.00 86.94 94 PHE A O 1
ATOM 767 N N . ILE A 1 95 ? 10.459 27.791 -9.375 1.00 88.12 95 ILE A N 1
ATOM 768 C CA . ILE A 1 95 ? 10.684 28.908 -8.442 1.00 88.12 95 ILE A CA 1
ATOM 769 C C . ILE A 1 95 ? 9.836 28.721 -7.173 1.00 88.12 95 ILE A C 1
ATOM 771 O O . ILE A 1 95 ? 10.325 28.976 -6.071 1.00 88.12 95 ILE A O 1
ATOM 775 N N . ASN A 1 96 ? 8.597 28.225 -7.311 1.00 86.81 96 ASN A N 1
ATOM 776 C CA . ASN A 1 96 ? 7.749 27.913 -6.164 1.00 86.81 96 ASN A CA 1
ATOM 777 C C . ASN A 1 96 ? 8.351 26.775 -5.334 1.00 86.81 96 ASN A C 1
ATOM 779 O O . ASN A 1 96 ? 8.478 26.939 -4.125 1.00 86.81 96 ASN A O 1
ATOM 783 N N . SER A 1 97 ? 8.801 25.686 -5.968 1.00 84.38 97 SER A N 1
ATOM 784 C CA . SER A 1 97 ? 9.344 24.511 -5.265 1.00 84.38 97 SER A CA 1
ATOM 785 C C . SER A 1 97 ? 10.589 24.806 -4.418 1.00 84.38 97 SER A C 1
ATOM 787 O O . SER A 1 97 ? 10.876 24.078 -3.469 1.00 84.38 97 SER A O 1
ATOM 789 N N . VAL A 1 98 ? 11.338 25.865 -4.749 1.00 85.50 98 VAL A N 1
ATOM 790 C CA . VAL A 1 98 ? 12.560 26.257 -4.028 1.00 85.50 98 VAL A CA 1
ATOM 791 C C . VAL A 1 98 ? 12.307 27.336 -2.972 1.00 85.50 98 VAL A C 1
ATOM 793 O O . VAL A 1 98 ? 12.940 27.302 -1.921 1.00 85.50 98 VAL A O 1
ATOM 796 N N . LEU A 1 9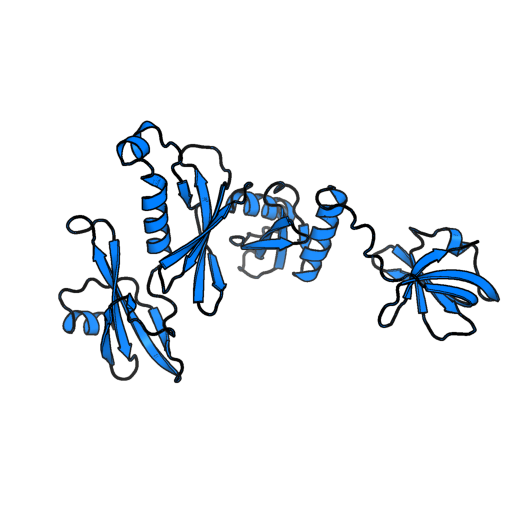9 ? 11.426 28.308 -3.234 1.00 86.38 99 LEU A N 1
ATOM 797 C CA . LEU A 1 99 ? 11.284 29.487 -2.368 1.00 86.38 99 LEU A CA 1
ATOM 798 C C . LEU A 1 99 ? 10.085 29.426 -1.422 1.00 86.38 99 LEU A C 1
ATOM 800 O O . LEU A 1 99 ? 10.226 29.737 -0.244 1.00 86.38 99 LEU A O 1
ATOM 804 N N . SER A 1 100 ? 8.898 29.111 -1.945 1.00 83.38 100 SER A N 1
ATOM 805 C CA . SER A 1 100 ? 7.634 29.255 -1.204 1.00 83.38 100 SER A CA 1
ATOM 806 C C . SER A 1 100 ? 6.968 27.925 -0.879 1.00 83.38 100 SER A C 1
ATOM 808 O O . SER A 1 100 ? 6.196 27.874 0.072 1.00 83.38 100 SER A O 1
ATOM 810 N N . GLN A 1 101 ? 7.246 26.884 -1.668 1.00 86.19 101 GLN A N 1
ATOM 811 C CA . GLN A 1 101 ? 6.719 25.521 -1.542 1.00 86.19 101 GLN A CA 1
ATOM 812 C C . GLN A 1 101 ? 5.196 25.471 -1.386 1.00 86.19 101 GLN A C 1
ATOM 814 O O . GLN A 1 101 ? 4.632 24.576 -0.760 1.00 86.19 101 GLN A O 1
ATOM 819 N N . LYS A 1 102 ? 4.507 26.458 -1.966 1.00 81.69 102 LYS A N 1
ATOM 820 C CA . LYS A 1 102 ? 3.069 26.598 -1.803 1.00 81.69 102 LYS A CA 1
ATOM 821 C C . LYS A 1 102 ? 2.362 25.473 -2.550 1.00 81.69 102 LYS A C 1
ATOM 823 O O . LYS A 1 102 ? 2.616 25.286 -3.738 1.00 81.69 102 LYS A O 1
ATOM 828 N N . ASP A 1 103 ? 1.468 24.775 -1.852 1.00 83.38 103 ASP A N 1
ATOM 829 C CA . ASP A 1 103 ? 0.674 23.652 -2.364 1.00 83.38 103 ASP A CA 1
ATOM 830 C C . ASP A 1 103 ? 1.519 22.484 -2.919 1.00 83.38 103 ASP A C 1
ATOM 832 O O . ASP A 1 103 ? 1.002 21.640 -3.655 1.00 83.38 103 ASP A O 1
ATOM 836 N N . CYS A 1 104 ? 2.811 22.434 -2.582 1.00 87.12 104 CYS A N 1
ATOM 837 C CA . CYS A 1 104 ? 3.716 21.371 -2.992 1.00 87.12 104 CYS A CA 1
ATOM 838 C C . CYS A 1 104 ? 3.441 20.114 -2.162 1.00 87.12 104 CYS A C 1
ATOM 840 O O . CYS A 1 104 ? 3.494 20.154 -0.934 1.00 87.12 104 CYS A O 1
ATOM 842 N N . LEU A 1 105 ? 3.185 19.000 -2.842 1.00 89.25 105 LEU A N 1
ATOM 843 C CA . LEU A 1 105 ? 2.937 17.696 -2.228 1.00 89.25 105 LEU A CA 1
ATOM 844 C C . LEU A 1 105 ? 4.071 16.729 -2.566 1.00 89.25 105 LEU A C 1
ATOM 846 O O . LEU A 1 105 ? 4.700 16.859 -3.617 1.00 89.25 105 LEU A O 1
ATOM 850 N N . LYS A 1 106 ? 4.296 15.760 -1.687 1.00 91.75 106 LYS A N 1
ATOM 851 C CA . LYS A 1 106 ? 5.194 14.624 -1.904 1.00 91.75 106 LYS A CA 1
ATOM 852 C C . LYS A 1 106 ? 4.633 13.378 -1.226 1.00 91.75 106 LYS A C 1
ATOM 854 O O . LYS A 1 106 ? 3.814 13.506 -0.313 1.00 91.75 106 LYS A O 1
ATOM 859 N N . THR A 1 107 ? 5.060 12.197 -1.635 1.00 92.12 107 THR A N 1
ATOM 860 C CA . THR A 1 107 ? 4.725 10.963 -0.930 1.00 92.12 107 THR A CA 1
ATOM 861 C C . THR A 1 107 ? 5.379 10.934 0.455 1.00 92.12 107 THR A C 1
ATOM 863 O O . THR A 1 107 ? 6.374 11.624 0.715 1.00 92.12 107 THR A O 1
ATOM 866 N N . THR A 1 108 ? 4.807 10.156 1.369 1.00 90.56 108 THR A N 1
ATOM 867 C CA . THR A 1 108 ? 5.441 9.814 2.643 1.00 90.56 108 THR A CA 1
ATOM 868 C C . THR A 1 108 ? 6.548 8.791 2.411 1.00 90.56 108 THR A C 1
ATOM 870 O O . THR A 1 108 ? 6.710 8.240 1.316 1.00 90.56 108 THR A O 1
ATOM 873 N N . ASP A 1 109 ? 7.367 8.568 3.433 1.00 88.00 109 ASP A N 1
ATOM 874 C CA . ASP A 1 109 ? 8.421 7.572 3.330 1.00 88.00 109 ASP A CA 1
ATOM 875 C C . ASP A 1 109 ? 7.798 6.165 3.347 1.00 88.00 109 ASP A C 1
ATOM 877 O O . ASP A 1 109 ? 7.036 5.804 4.241 1.00 88.00 109 ASP A O 1
ATOM 881 N N . GLY A 1 110 ? 8.171 5.326 2.382 1.00 89.81 110 GLY A N 1
ATOM 882 C CA . GLY A 1 110 ? 7.680 3.952 2.278 1.00 89.81 110 GLY A CA 1
ATOM 883 C C . GLY A 1 110 ? 6.376 3.801 1.492 1.00 89.81 110 GLY A C 1
ATOM 884 O O . GLY A 1 110 ? 5.673 4.754 1.165 1.00 89.81 110 GLY A O 1
ATOM 885 N N . TYR A 1 111 ? 6.085 2.557 1.129 1.00 93.25 111 TYR A N 1
ATOM 886 C CA . TYR A 1 111 ? 4.924 2.196 0.330 1.00 93.25 111 TYR A CA 1
ATOM 887 C C . TYR A 1 111 ? 4.538 0.735 0.588 1.00 93.25 111 TYR A C 1
ATOM 889 O O . TYR A 1 111 ? 5.298 -0.044 1.174 1.00 93.25 111 TYR A O 1
ATOM 897 N N . ASN A 1 112 ? 3.357 0.347 0.118 1.00 92.38 112 ASN A N 1
ATOM 898 C CA . ASN A 1 112 ? 2.893 -1.036 0.087 1.00 92.38 112 ASN A CA 1
ATOM 899 C C . ASN A 1 112 ? 2.215 -1.339 -1.256 1.00 92.38 112 ASN A C 1
ATOM 901 O O . AS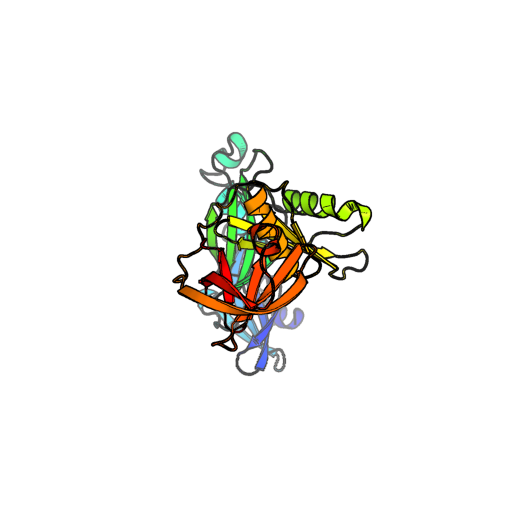N A 1 112 ? 2.078 -0.455 -2.099 1.00 92.38 112 ASN A O 1
ATOM 905 N N . TYR A 1 113 ? 1.792 -2.582 -1.454 1.00 92.00 113 TYR A N 1
ATOM 906 C CA . TYR A 1 113 ? 1.117 -3.029 -2.665 1.00 92.00 113 TYR A CA 1
ATOM 907 C C . TYR A 1 113 ? -0.317 -3.454 -2.370 1.00 92.00 113 TYR A C 1
ATOM 909 O O . TYR A 1 113 ? -0.587 -4.101 -1.355 1.00 92.00 113 TYR A O 1
ATOM 917 N N . ILE A 1 114 ? -1.229 -3.116 -3.278 1.00 91.06 114 ILE A N 1
ATOM 918 C CA . ILE A 1 114 ? -2.629 -3.534 -3.240 1.00 91.06 114 ILE A CA 1
ATOM 919 C C . ILE A 1 114 ? -2.968 -4.162 -4.589 1.00 91.06 114 ILE A C 1
ATOM 921 O O . ILE A 1 114 ? -2.731 -3.557 -5.631 1.00 91.06 114 ILE A O 1
ATOM 925 N N . ALA A 1 115 ? -3.531 -5.368 -4.562 1.00 90.50 115 ALA A N 1
ATOM 926 C CA . ALA A 1 115 ? -4.161 -5.955 -5.736 1.00 90.50 115 ALA A CA 1
ATOM 927 C C . ALA A 1 115 ? -5.575 -5.376 -5.863 1.00 90.50 115 ALA A C 1
ATOM 929 O O . ALA A 1 115 ? -6.395 -5.532 -4.952 1.00 90.50 115 ALA A O 1
ATOM 930 N N . LEU A 1 116 ? -5.843 -4.672 -6.958 1.00 88.50 116 LEU A N 1
ATOM 931 C CA . LEU A 1 116 ? -7.117 -4.008 -7.216 1.00 88.50 116 LEU A CA 1
ATOM 932 C C . LEU A 1 116 ? -7.423 -4.091 -8.709 1.00 88.50 116 LEU A C 1
ATOM 934 O O . LEU A 1 116 ? -6.584 -3.716 -9.523 1.00 88.50 116 LEU A O 1
ATOM 938 N N . GLU A 1 117 ? -8.639 -4.529 -9.046 1.00 87.94 117 GLU A N 1
ATOM 939 C CA . GLU A 1 117 ? -9.097 -4.649 -10.442 1.00 87.94 117 GLU A CA 1
ATOM 940 C C . GLU A 1 117 ? -8.163 -5.532 -11.293 1.00 87.94 117 GLU A C 1
ATOM 942 O O . GLU A 1 117 ? -7.872 -5.204 -12.436 1.00 87.94 117 GLU A O 1
ATOM 947 N N . ASP A 1 118 ? -7.686 -6.638 -10.708 1.00 87.19 118 ASP A N 1
ATOM 948 C CA . ASP A 1 118 ? -6.716 -7.575 -11.301 1.00 87.19 118 ASP A CA 1
ATOM 949 C C . ASP A 1 118 ? -5.347 -6.962 -11.668 1.00 87.19 118 ASP A C 1
ATOM 951 O O . ASP A 1 118 ? -4.534 -7.632 -12.287 1.00 87.19 118 ASP A O 1
ATOM 955 N N . ASP A 1 119 ? -5.049 -5.738 -11.214 1.00 92.56 119 ASP A N 1
ATOM 956 C CA . ASP A 1 119 ? -3.744 -5.084 -11.360 1.00 92.56 119 ASP A CA 1
ATOM 957 C C . ASP A 1 119 ? -3.041 -4.902 -10.001 1.00 92.56 119 ASP A C 1
ATOM 959 O O . ASP A 1 119 ? -3.660 -4.886 -8.927 1.00 92.56 119 ASP A O 1
ATOM 963 N N . VAL A 1 120 ? -1.725 -4.672 -10.046 1.00 94.06 120 VAL A N 1
ATOM 964 C CA . VAL A 1 120 ? -0.918 -4.297 -8.877 1.00 94.06 120 VAL A CA 1
ATOM 965 C C . VAL A 1 120 ? -0.799 -2.777 -8.771 1.00 94.06 120 VAL A C 1
ATOM 967 O O . VAL A 1 120 ? -0.318 -2.094 -9.677 1.00 94.06 120 VAL A O 1
ATOM 970 N N . TRP A 1 121 ? -1.189 -2.242 -7.617 1.00 96.06 121 TRP A N 1
ATOM 971 C CA . TRP A 1 121 ? -1.134 -0.819 -7.304 1.00 96.06 121 TRP A CA 1
ATOM 972 C C . TRP A 1 121 ? -0.150 -0.545 -6.175 1.00 96.06 121 TRP A C 1
ATOM 974 O O . TRP A 1 121 ? -0.121 -1.251 -5.167 1.00 96.06 121 TRP A O 1
ATOM 984 N N . VAL A 1 122 ? 0.626 0.522 -6.321 1.00 96.12 122 VAL A N 1
ATOM 985 C CA . VAL A 1 122 ? 1.478 1.071 -5.267 1.00 96.12 122 VAL A CA 1
ATOM 986 C C . VAL A 1 122 ? 0.640 1.988 -4.397 1.00 96.12 122 VAL A C 1
ATOM 988 O O . VAL A 1 122 ? 0.028 2.923 -4.902 1.00 96.12 122 VAL A O 1
ATOM 991 N N . TYR A 1 123 ? 0.639 1.724 -3.099 1.00 93.94 123 TYR A N 1
ATOM 992 C CA . TYR A 1 123 ? -0.011 2.518 -2.068 1.00 93.94 123 TYR A CA 1
ATOM 993 C C . TYR A 1 123 ? 1.042 3.284 -1.260 1.00 93.94 123 TYR A C 1
ATOM 995 O O . TYR A 1 123 ? 1.976 2.675 -0.739 1.00 93.94 123 TYR A O 1
ATOM 1003 N N . THR A 1 124 ? 0.876 4.597 -1.111 1.00 93.44 124 THR A N 1
ATOM 1004 C CA . THR A 1 124 ? 1.695 5.429 -0.211 1.00 93.44 124 THR A CA 1
ATOM 1005 C C . THR A 1 124 ? 0.917 6.667 0.247 1.00 93.44 124 THR A C 1
ATOM 1007 O O . THR A 1 124 ? -0.028 7.097 -0.425 1.00 93.44 124 THR A O 1
ATOM 1010 N N . GLY A 1 125 ? 1.280 7.215 1.405 1.00 91.50 125 GLY A N 1
ATOM 1011 C CA . GLY A 1 125 ? 0.709 8.448 1.942 1.00 91.50 125 GLY A CA 1
ATOM 1012 C C . GLY A 1 125 ? 1.239 9.674 1.212 1.00 91.50 125 GLY A C 1
ATOM 1013 O O . GLY A 1 125 ? 2.233 9.601 0.495 1.00 91.50 125 GLY A O 1
ATOM 1014 N N . ILE A 1 126 ? 0.582 10.818 1.386 1.00 90.94 126 ILE A N 1
ATOM 1015 C CA . ILE A 1 126 ? 0.946 12.098 0.779 1.00 90.94 126 ILE A CA 1
ATOM 1016 C C . ILE A 1 126 ? 1.034 13.169 1.864 1.00 90.94 126 ILE A C 1
ATOM 1018 O O . ILE A 1 126 ? 0.079 13.428 2.592 1.00 90.94 126 ILE A O 1
ATOM 1022 N N . THR A 1 127 ? 2.146 13.890 1.911 1.00 87.88 127 THR A N 1
ATOM 1023 C CA . THR A 1 127 ? 2.341 15.011 2.831 1.00 87.88 127 THR A CA 1
ATOM 1024 C C . THR A 1 127 ? 2.715 16.298 2.094 1.00 87.88 127 THR A C 1
ATOM 1026 O O . THR A 1 127 ? 3.123 16.291 0.928 1.00 87.88 127 THR A O 1
ATOM 1029 N N . SER A 1 128 ? 2.556 17.431 2.774 1.00 83.44 128 SER A N 1
ATOM 1030 C CA . SER A 1 128 ? 2.943 18.740 2.247 1.00 83.44 128 SER A CA 1
ATOM 1031 C C . SER A 1 128 ? 4.450 18.955 2.376 1.00 83.44 128 SER A C 1
ATOM 1033 O O . SER A 1 128 ? 5.070 18.631 3.389 1.00 83.44 128 SER A O 1
ATOM 1035 N N . VAL A 1 129 ? 5.065 19.560 1.363 1.00 73.50 129 VAL A N 1
ATOM 1036 C CA . VAL A 1 129 ? 6.477 19.946 1.420 1.00 73.50 129 VAL A CA 1
ATOM 1037 C C . VAL A 1 129 ? 6.628 21.125 2.391 1.00 73.50 129 VAL A C 1
ATOM 1039 O O . VAL A 1 129 ? 6.102 22.206 2.146 1.00 73.50 129 VAL A O 1
ATOM 1042 N N . GLY A 1 130 ? 7.357 20.921 3.494 1.00 62.66 130 GLY A N 1
ATOM 1043 C CA . GLY A 1 130 ? 7.735 21.990 4.431 1.00 62.66 130 GLY A CA 1
ATOM 1044 C C . GLY A 1 130 ? 6.783 22.243 5.612 1.00 62.66 130 GLY A C 1
ATOM 1045 O O . GLY A 1 130 ? 6.983 23.230 6.320 1.00 62.66 130 GLY A O 1
ATOM 1046 N N . GLN A 1 131 ? 5.786 21.382 5.856 1.00 56.72 131 GLN A N 1
ATOM 1047 C CA . GLN A 1 131 ? 4.892 21.452 7.029 1.00 56.72 131 GLN A CA 1
ATOM 1048 C C . GLN A 1 131 ? 4.893 20.155 7.862 1.00 56.72 131 GLN A C 1
ATOM 1050 O O . GLN A 1 131 ? 5.483 19.161 7.448 1.00 56.72 131 GLN A O 1
ATOM 1055 N N . ASP A 1 132 ? 4.282 20.229 9.055 1.00 59.94 132 ASP A N 1
ATOM 1056 C CA . ASP A 1 132 ? 4.163 19.192 10.097 1.00 59.94 132 ASP A CA 1
ATOM 1057 C C . ASP A 1 132 ? 3.880 17.774 9.566 1.00 59.94 132 ASP A C 1
ATOM 1059 O O . ASP A 1 132 ? 3.215 17.630 8.541 1.00 59.94 132 ASP A O 1
ATOM 1063 N N . ASN A 1 133 ? 4.315 16.748 10.323 1.00 59.78 133 ASN A N 1
ATOM 1064 C CA . ASN A 1 133 ? 4.149 15.293 10.095 1.00 59.78 133 ASN A CA 1
ATOM 1065 C C . ASN A 1 133 ? 2.671 14.841 10.021 1.00 59.78 133 ASN A C 1
ATOM 1067 O O . ASN A 1 133 ? 2.186 14.043 10.828 1.00 59.78 133 ASN A O 1
ATOM 1071 N N . SER A 1 134 ? 1.927 15.398 9.079 1.00 67.00 134 SER A N 1
ATOM 1072 C CA . SER A 1 134 ? 0.513 15.171 8.846 1.00 67.00 134 SER A CA 1
ATOM 1073 C C . SER A 1 134 ? 0.334 14.653 7.429 1.00 67.00 134 SER A C 1
ATOM 1075 O O . SER A 1 134 ? 0.908 15.173 6.465 1.00 67.00 134 SER A O 1
ATOM 1077 N N . ASN A 1 135 ? -0.437 13.579 7.328 1.00 75.00 135 ASN A N 1
ATOM 1078 C CA . ASN A 1 135 ? -0.868 13.027 6.061 1.00 75.00 135 ASN A CA 1
ATOM 1079 C C . ASN A 1 135 ? -2.035 13.887 5.564 1.00 75.00 135 ASN A C 1
ATOM 1081 O O . ASN A 1 135 ? -2.962 14.165 6.332 1.00 75.00 135 ASN A O 1
ATOM 1085 N N . VAL A 1 136 ? -1.975 14.335 4.311 1.00 83.12 136 VAL A N 1
ATOM 1086 C CA . VAL A 1 136 ? -3.068 15.075 3.655 1.00 83.12 136 VAL A CA 1
ATOM 1087 C C . VAL A 1 136 ? -3.937 14.156 2.790 1.00 83.12 136 VAL A C 1
ATOM 1089 O O . VAL A 1 136 ? -5.042 14.527 2.394 1.00 83.12 136 VAL A O 1
ATOM 1092 N N . GLY A 1 137 ? -3.460 12.940 2.522 1.00 88.94 137 GLY A N 1
ATOM 1093 C CA . GLY A 1 137 ? -4.174 11.921 1.770 1.00 88.94 137 GLY A CA 1
ATOM 1094 C C . GLY A 1 137 ? -3.286 10.734 1.440 1.00 88.94 137 GLY A C 1
ATOM 1095 O O . GLY A 1 137 ? -2.165 10.630 1.912 1.00 88.94 137 GLY A O 1
ATOM 1096 N N . PHE A 1 138 ? -3.764 9.839 0.592 1.00 91.25 138 PHE A N 1
ATOM 1097 C CA . PHE A 1 138 ? -2.949 8.752 0.062 1.00 91.25 138 PHE A CA 1
ATOM 1098 C C . PHE A 1 138 ? -3.162 8.619 -1.438 1.00 91.25 138 PHE A C 1
ATOM 1100 O O . PHE A 1 138 ? -4.139 9.127 -2.001 1.00 91.25 138 PHE A O 1
ATOM 1107 N N . VAL A 1 139 ? -2.235 7.932 -2.089 1.00 94.25 139 VAL A N 1
ATOM 1108 C CA . VAL A 1 139 ? -2.275 7.694 -3.524 1.00 94.25 139 VAL A CA 1
ATOM 1109 C C . VAL A 1 139 ? -2.175 6.205 -3.829 1.00 94.25 139 VAL A C 1
ATOM 1111 O O . VAL A 1 139 ? -1.446 5.467 -3.165 1.00 94.25 139 VAL A O 1
ATOM 1114 N N . LEU A 1 140 ? -2.919 5.779 -4.847 1.00 95.69 140 LEU A N 1
ATOM 1115 C CA . LEU A 1 140 ? -2.759 4.494 -5.512 1.00 95.69 140 LEU A CA 1
ATOM 1116 C C . LEU A 1 140 ? -2.206 4.735 -6.914 1.00 95.69 140 LEU A C 1
ATOM 1118 O O . LEU A 1 140 ? -2.783 5.524 -7.661 1.00 95.69 140 LEU A O 1
ATOM 1122 N N . MET A 1 141 ? -1.119 4.057 -7.277 1.00 97.44 141 MET A N 1
ATOM 1123 C CA . MET A 1 141 ? -0.486 4.171 -8.596 1.00 97.44 141 MET A CA 1
ATOM 1124 C C . MET A 1 141 ? -0.373 2.798 -9.258 1.00 97.44 141 MET A C 1
ATOM 1126 O O . MET A 1 141 ? 0.282 1.904 -8.724 1.00 97.44 141 MET A O 1
ATOM 1130 N N . ASN A 1 142 ? -1.016 2.618 -10.407 1.00 96.94 142 ASN A N 1
ATOM 1131 C CA . ASN A 1 142 ? -1.063 1.351 -11.128 1.00 96.94 142 ASN A CA 1
ATOM 1132 C C . ASN A 1 142 ? 0.298 1.034 -11.773 1.00 96.94 142 ASN A C 1
ATOM 1134 O O . ASN A 1 142 ? 0.841 1.848 -12.528 1.00 96.94 142 ASN A O 1
ATOM 1138 N N . GLN A 1 143 ? 0.842 -0.156 -11.503 1.00 96.44 143 GLN A N 1
ATOM 1139 C CA . GLN A 1 143 ? 2.157 -0.575 -12.002 1.00 96.44 143 GLN A CA 1
ATOM 1140 C C . GLN A 1 143 ? 2.183 -0.945 -13.485 1.00 96.44 143 GLN A C 1
ATOM 1142 O O . GLN A 1 143 ? 3.266 -1.011 -14.062 1.00 96.44 143 GLN A O 1
ATOM 1147 N N . ARG A 1 144 ? 1.033 -1.123 -14.133 1.00 95.25 144 ARG A N 1
ATOM 1148 C CA . ARG A 1 144 ? 0.918 -1.410 -15.566 1.00 95.25 144 ARG A CA 1
ATOM 1149 C C . ARG A 1 144 ? 0.628 -0.154 -16.380 1.00 95.25 144 ARG A C 1
ATOM 1151 O O . ARG A 1 144 ? 1.263 0.071 -17.405 1.00 95.25 144 ARG A O 1
ATOM 1158 N N . THR A 1 145 ? -0.315 0.670 -15.928 1.00 94.31 145 THR A N 1
ATOM 1159 C CA . THR A 1 145 ? -0.879 1.777 -16.722 1.00 94.31 145 THR A CA 1
ATOM 1160 C C . THR A 1 145 ? -0.395 3.163 -16.316 1.00 94.31 145 THR A C 1
ATOM 1162 O O . THR A 1 145 ? -0.644 4.115 -17.055 1.00 94.31 145 THR A O 1
ATOM 1165 N N . MET A 1 146 ? 0.274 3.301 -15.163 1.00 94.50 146 MET A N 1
ATOM 1166 C CA . MET A 1 146 ? 0.601 4.597 -14.548 1.00 94.50 146 MET A CA 1
ATOM 1167 C C . MET A 1 146 ? -0.648 5.414 -14.145 1.00 94.50 146 MET A C 1
ATOM 1169 O O . MET A 1 146 ? -0.551 6.614 -13.895 1.00 94.50 146 MET A O 1
ATOM 1173 N N . GLU A 1 147 ? -1.835 4.797 -14.079 1.00 95.44 147 GLU A N 1
ATOM 1174 C CA . GLU A 1 147 ? -3.027 5.449 -13.527 1.00 95.44 147 GLU A CA 1
ATOM 1175 C C . GLU A 1 147 ? -2.805 5.793 -12.050 1.00 95.44 147 GLU A C 1
ATOM 1177 O O . GLU A 1 147 ? -2.349 4.957 -11.272 1.00 95.44 147 GLU A O 1
ATOM 1182 N N . THR A 1 148 ? -3.172 7.013 -11.662 1.00 95.50 148 THR A N 1
ATOM 1183 C CA . THR A 1 148 ? -2.976 7.532 -10.308 1.00 95.50 148 THR A CA 1
ATOM 1184 C C . THR A 1 148 ? -4.310 7.969 -9.714 1.00 95.50 148 THR A C 1
ATOM 1186 O O . THR A 1 148 ? -4.980 8.845 -10.264 1.00 95.50 148 THR A O 1
ATOM 1189 N N . ARG A 1 149 ? -4.680 7.404 -8.561 1.00 94.69 149 ARG A N 1
ATOM 1190 C CA . ARG A 1 149 ? -5.887 7.758 -7.799 1.00 94.69 149 ARG A CA 1
ATOM 1191 C C . ARG A 1 149 ? -5.481 8.402 -6.479 1.00 94.69 149 ARG A C 1
ATOM 1193 O O . ARG A 1 149 ? -4.804 7.771 -5.675 1.00 94.69 149 ARG A O 1
ATOM 1200 N N . TYR A 1 150 ? -5.890 9.649 -6.264 1.00 92.06 150 TYR A N 1
ATOM 1201 C CA . TYR A 1 150 ? -5.642 10.387 -5.024 1.00 92.06 150 TYR A CA 1
ATOM 1202 C C . TYR A 1 150 ? -6.892 10.398 -4.145 1.00 92.06 150 TYR A C 1
ATOM 1204 O O . TYR A 1 150 ? -7.991 10.676 -4.631 1.00 92.06 150 TYR A O 1
ATOM 1212 N N . TYR A 1 151 ? -6.707 10.148 -2.853 1.00 89.38 151 TYR A N 1
ATOM 1213 C CA . TYR A 1 151 ? -7.764 10.158 -1.851 1.00 89.38 151 TYR A CA 1
ATOM 1214 C C . TYR A 1 151 ? -7.395 11.125 -0.735 1.00 89.38 151 TYR A C 1
ATOM 1216 O O . TYR A 1 151 ? -6.391 10.943 -0.049 1.00 89.38 151 TYR A O 1
ATOM 1224 N N . GLU A 1 152 ? -8.221 12.148 -0.544 1.00 88.69 152 GLU A N 1
ATOM 1225 C CA . GLU A 1 152 ? -8.036 13.127 0.521 1.00 88.69 152 GLU A CA 1
ATOM 1226 C C . GLU A 1 152 ? -8.485 12.528 1.856 1.00 88.69 152 GLU A C 1
ATOM 1228 O O . GLU A 1 152 ? -9.670 12.283 2.084 1.00 88.69 152 GLU A O 1
ATOM 1233 N N . VAL A 1 153 ? -7.514 12.265 2.727 1.00 85.69 153 VAL A N 1
ATOM 1234 C CA . VAL A 1 153 ? -7.726 11.750 4.080 1.00 85.69 153 VAL A CA 1
ATOM 1235 C C . VAL A 1 153 ? -6.694 12.408 4.975 1.00 85.69 153 VAL A C 1
ATOM 1237 O O . VAL A 1 153 ? -5.503 12.121 4.886 1.00 85.69 153 VAL A O 1
ATOM 1240 N N . SER A 1 154 ? -7.157 13.313 5.829 1.00 85.75 154 SER A N 1
ATOM 1241 C CA . SER A 1 154 ? -6.279 14.015 6.758 1.00 85.75 154 SER A CA 1
ATOM 1242 C C . SER A 1 154 ? -6.034 13.185 8.015 1.00 85.75 154 SER A C 1
ATOM 1244 O O . SER A 1 154 ? -6.957 12.587 8.564 1.00 85.75 154 SER A O 1
ATOM 1246 N N . GLY A 1 155 ? -4.800 13.187 8.513 1.00 86.00 155 GLY A N 1
ATOM 1247 C CA . GLY A 1 155 ? -4.483 12.634 9.827 1.00 86.00 155 GLY A CA 1
ATOM 1248 C C . GLY A 1 155 ? -3.018 12.257 9.983 1.00 86.00 155 GLY A C 1
ATOM 1249 O O . GLY A 1 155 ? -2.131 12.974 9.524 1.00 86.00 155 GLY A O 1
ATOM 1250 N N . ALA A 1 156 ? -2.752 11.163 10.689 1.00 85.19 156 ALA A N 1
ATOM 1251 C CA . ALA A 1 156 ? -1.392 10.724 10.968 1.00 85.19 156 ALA A CA 1
ATOM 1252 C C . ALA A 1 156 ? -0.703 10.114 9.745 1.00 85.19 156 ALA A C 1
ATOM 1254 O O . ALA A 1 156 ? -1.308 9.355 8.986 1.00 85.19 156 ALA A O 1
ATOM 1255 N N . GLU A 1 157 ? 0.592 10.388 9.616 1.00 88.69 157 GLU A N 1
ATOM 1256 C CA . GLU A 1 157 ? 1.492 9.651 8.727 1.00 88.69 157 GLU A CA 1
ATOM 1257 C C . GLU A 1 157 ? 1.611 8.177 9.153 1.00 88.69 157 GLU A C 1
ATOM 1259 O O . GLU A 1 157 ? 1.504 7.834 10.337 1.00 88.69 157 GLU A O 1
ATOM 1264 N N . GLU A 1 158 ? 1.882 7.299 8.190 1.00 91.19 158 GLU A N 1
ATOM 1265 C CA . GLU A 1 158 ? 2.015 5.856 8.373 1.00 91.19 158 GLU A CA 1
ATOM 1266 C C . GLU A 1 158 ? 3.017 5.470 9.467 1.00 91.19 158 GLU A C 1
ATOM 1268 O O . GLU A 1 158 ? 2.697 4.646 10.326 1.00 91.19 158 GLU A O 1
ATOM 1273 N N . TYR A 1 159 ? 4.202 6.086 9.509 1.00 91.25 159 TYR A N 1
ATOM 1274 C CA . TYR A 1 159 ? 5.187 5.782 10.554 1.00 91.25 159 TYR A CA 1
ATOM 1275 C C . TYR A 1 159 ? 4.740 6.236 11.943 1.00 91.25 159 TYR A C 1
ATOM 1277 O O . TYR A 1 159 ? 4.975 5.526 12.922 1.00 91.25 159 TYR A O 1
ATOM 1285 N N . SER A 1 160 ? 4.020 7.356 12.037 1.00 90.81 160 SER A N 1
ATOM 1286 C CA . SER A 1 160 ? 3.422 7.803 13.303 1.00 90.81 160 SER A CA 1
ATOM 1287 C C . SER A 1 160 ? 2.359 6.812 13.789 1.00 90.81 160 SER A C 1
ATOM 1289 O O . SER A 1 160 ? 2.289 6.483 14.977 1.00 90.81 160 SER A O 1
ATOM 1291 N N . ALA A 1 161 ? 1.563 6.269 12.864 1.00 92.25 161 ALA A N 1
ATOM 1292 C CA . ALA A 1 161 ? 0.604 5.211 13.151 1.00 92.25 161 ALA A CA 1
ATOM 1293 C C . ALA A 1 161 ? 1.291 3.911 13.611 1.00 92.25 161 ALA A C 1
ATOM 1295 O O . ALA A 1 161 ? 0.874 3.300 14.599 1.00 92.25 161 ALA A O 1
ATOM 1296 N N . MET A 1 162 ? 2.378 3.515 12.943 1.00 94.94 162 MET A N 1
ATOM 1297 C CA . MET A 1 162 ? 3.199 2.359 13.317 1.00 94.94 162 MET A CA 1
ATOM 1298 C C . MET A 1 162 ? 3.821 2.520 14.707 1.00 94.94 162 MET A C 1
ATOM 1300 O O . MET A 1 162 ? 3.843 1.568 15.489 1.00 94.94 162 MET A O 1
ATOM 1304 N N . ASP A 1 163 ? 4.322 3.709 15.038 1.00 94.56 163 ASP A N 1
ATOM 1305 C CA . ASP A 1 163 ? 4.883 4.016 16.356 1.00 94.56 163 ASP A CA 1
ATOM 1306 C C . ASP A 1 163 ? 3.823 3.949 17.455 1.00 94.56 163 ASP A C 1
ATOM 1308 O O . ASP A 1 163 ? 4.064 3.338 18.500 1.00 94.56 163 ASP A O 1
ATOM 1312 N N . SER A 1 164 ? 2.625 4.476 17.191 1.00 94.38 164 SER A N 1
ATOM 1313 C CA . SER A 1 164 ? 1.482 4.364 18.103 1.00 94.38 164 SER A CA 1
ATOM 1314 C C . SER A 1 164 ? 1.119 2.898 18.374 1.00 94.38 164 SER A C 1
ATOM 1316 O O . SER A 1 164 ? 0.981 2.478 19.529 1.00 94.38 164 SER A O 1
ATOM 1318 N N . ALA A 1 165 ? 1.060 2.075 17.321 1.00 95.88 165 ALA A N 1
ATOM 1319 C CA . ALA A 1 165 ? 0.775 0.651 17.449 1.00 95.88 165 ALA A CA 1
ATOM 1320 C C . ALA A 1 165 ? 1.855 -0.101 18.239 1.00 95.88 165 ALA A C 1
ATOM 1322 O O . ALA A 1 165 ? 1.532 -0.845 19.169 1.00 95.88 165 ALA A O 1
ATOM 1323 N N . LYS A 1 166 ? 3.138 0.144 17.941 1.00 95.38 166 LYS A N 1
ATOM 1324 C CA . LYS A 1 166 ? 4.270 -0.417 18.701 1.00 95.38 166 LYS A CA 1
ATOM 1325 C C . LYS A 1 166 ? 4.228 -0.001 20.170 1.00 95.38 166 LYS A C 1
ATOM 1327 O O . LYS A 1 166 ? 4.508 -0.825 21.037 1.00 95.38 166 LYS A O 1
ATOM 1332 N N . GLY A 1 167 ? 3.826 1.237 20.463 1.00 93.94 167 GLY A N 1
ATOM 1333 C CA . GLY A 1 167 ? 3.670 1.739 21.828 1.00 93.94 167 GLY A CA 1
ATOM 1334 C C . GLY A 1 167 ? 2.718 0.892 22.680 1.00 93.94 167 GLY A C 1
ATOM 1335 O O . GLY A 1 167 ? 2.974 0.686 23.866 1.00 93.94 167 GLY A O 1
ATOM 1336 N N . ARG A 1 168 ? 1.660 0.314 22.091 1.00 94.19 168 ARG A N 1
ATOM 1337 C CA . ARG A 1 168 ? 0.720 -0.563 22.820 1.00 94.19 168 ARG A CA 1
ATOM 1338 C C . ARG A 1 168 ? 1.280 -1.931 23.182 1.00 94.19 168 ARG A C 1
ATOM 1340 O O . ARG A 1 168 ? 0.798 -2.527 24.142 1.00 94.19 168 ARG A O 1
ATOM 1347 N N . VAL A 1 169 ? 2.262 -2.412 22.428 1.00 93.75 169 VAL A N 1
ATOM 1348 C CA . VAL A 1 169 ? 2.867 -3.746 22.570 1.00 93.75 169 VAL A CA 1
ATOM 1349 C C . VAL A 1 169 ? 4.364 -3.665 22.873 1.00 93.75 169 VAL A C 1
ATOM 1351 O O . VAL A 1 169 ? 5.114 -4.605 22.610 1.00 93.75 169 VAL A O 1
ATOM 1354 N N . GLN A 1 170 ? 4.820 -2.544 23.439 1.00 93.00 170 GLN A N 1
ATOM 1355 C CA . GLN A 1 170 ? 6.241 -2.273 23.659 1.00 93.00 170 GLN A CA 1
ATOM 1356 C C . GLN A 1 170 ? 6.914 -3.361 24.510 1.00 93.00 170 GLN A C 1
ATOM 1358 O O . GLN A 1 170 ? 8.053 -3.741 24.249 1.00 93.00 170 GLN A O 1
ATOM 1363 N N . ASN A 1 171 ? 6.191 -3.916 25.485 1.00 93.12 171 ASN A N 1
ATOM 1364 C CA . ASN A 1 171 ? 6.662 -4.998 26.351 1.00 93.12 171 ASN A CA 1
ATOM 1365 C C . ASN A 1 171 ? 6.899 -6.329 25.613 1.00 93.12 171 ASN A C 1
ATOM 1367 O O . ASN A 1 171 ? 7.605 -7.185 26.137 1.00 93.12 171 ASN A O 1
ATOM 1371 N N . LEU A 1 172 ? 6.306 -6.514 24.431 1.00 94.38 172 LEU A N 1
ATOM 1372 C CA . LEU A 1 172 ? 6.461 -7.715 23.606 1.00 94.38 172 LEU A CA 1
ATOM 1373 C C . LEU A 1 172 ? 7.595 -7.580 22.579 1.00 94.38 172 LEU A C 1
ATOM 1375 O O . LEU A 1 172 ? 7.989 -8.575 21.974 1.00 94.38 172 LEU A O 1
ATOM 1379 N N . GLY A 1 173 ? 8.121 -6.365 22.373 1.00 93.62 173 GLY A N 1
ATOM 1380 C CA . GLY A 1 173 ? 9.177 -6.098 21.395 1.00 93.62 173 GLY A CA 1
ATOM 1381 C C . GLY A 1 173 ? 8.736 -6.295 19.942 1.00 93.62 173 GLY A C 1
ATOM 1382 O O . GLY A 1 173 ? 9.566 -6.612 19.092 1.00 93.62 173 GLY A O 1
ATOM 1383 N N . TYR A 1 174 ? 7.438 -6.158 19.653 1.00 96.94 174 TYR A N 1
ATOM 1384 C CA . TYR A 1 174 ? 6.918 -6.333 18.299 1.00 96.94 174 TYR A CA 1
ATOM 1385 C C . TYR A 1 174 ? 7.209 -5.121 17.411 1.00 96.94 174 TYR A C 1
ATOM 1387 O O . TYR A 1 174 ? 7.269 -3.980 17.871 1.00 96.94 174 TYR A O 1
ATOM 1395 N N . THR A 1 175 ? 7.354 -5.379 16.114 1.00 96.56 175 THR A N 1
ATOM 1396 C CA . THR A 1 175 ? 7.489 -4.362 15.067 1.00 96.56 175 THR A CA 1
ATOM 1397 C C . THR A 1 175 ? 6.217 -4.297 14.229 1.00 96.56 175 THR A C 1
ATOM 1399 O O . THR A 1 175 ? 5.573 -5.317 13.995 1.00 96.56 175 THR A O 1
ATOM 1402 N N . ALA A 1 176 ? 5.835 -3.100 13.790 1.00 96.69 176 ALA A N 1
ATOM 1403 C CA . ALA A 1 176 ? 4.678 -2.899 12.924 1.00 96.69 176 ALA A CA 1
ATOM 1404 C C . ALA A 1 176 ? 5.077 -2.972 11.447 1.00 96.69 176 ALA A C 1
ATOM 1406 O O . ALA A 1 176 ? 6.158 -2.514 11.073 1.00 96.69 176 ALA A O 1
ATOM 1407 N N . THR A 1 177 ? 4.210 -3.537 10.607 1.00 95.19 177 THR A N 1
ATOM 1408 C CA . THR A 1 177 ? 4.323 -3.428 9.146 1.00 95.19 177 THR A CA 1
ATOM 1409 C C . THR A 1 177 ? 3.832 -2.071 8.659 1.00 95.19 177 THR A C 1
ATOM 1411 O O . THR A 1 177 ? 3.051 -1.421 9.352 1.00 95.19 177 THR A O 1
ATOM 1414 N N . PHE A 1 178 ? 4.230 -1.678 7.444 1.00 93.44 178 PHE A N 1
ATOM 1415 C CA . PHE A 1 178 ? 3.623 -0.524 6.782 1.00 93.44 178 PHE A CA 1
ATOM 1416 C C . PHE A 1 178 ? 2.098 -0.724 6.707 1.00 93.44 178 PHE A C 1
ATOM 1418 O O . PHE A 1 178 ? 1.659 -1.816 6.313 1.00 93.44 178 PHE A O 1
ATOM 1425 N N . PRO A 1 179 ? 1.291 0.246 7.161 1.00 93.00 179 PRO A N 1
ATOM 1426 C CA . PRO A 1 179 ? -0.146 0.073 7.260 1.00 93.00 179 PRO A CA 1
ATOM 1427 C C . PRO A 1 179 ? -0.835 0.134 5.900 1.00 93.00 179 PRO A C 1
ATOM 1429 O O . PRO A 1 179 ? -0.322 0.698 4.937 1.00 93.00 179 PRO A O 1
ATOM 1432 N N . LEU A 1 180 ? -2.037 -0.429 5.858 1.00 90.06 180 LEU A N 1
ATOM 1433 C CA . LEU A 1 180 ? -3.010 -0.236 4.789 1.00 90.06 180 LEU A CA 1
ATOM 1434 C C . LEU A 1 180 ? -4.161 0.620 5.313 1.00 90.06 180 LEU A C 1
ATOM 1436 O O . LEU A 1 180 ? -4.561 0.465 6.469 1.00 90.06 180 LEU A O 1
ATOM 1440 N N . ILE A 1 181 ? -4.714 1.485 4.465 1.00 88.88 181 ILE A N 1
ATOM 1441 C CA . ILE A 1 181 ? -5.926 2.242 4.787 1.00 88.88 181 ILE A CA 1
ATOM 1442 C C . ILE A 1 181 ? -7.147 1.434 4.367 1.00 88.88 181 ILE A C 1
ATOM 1444 O O . ILE A 1 181 ? -7.284 1.037 3.212 1.00 88.88 181 ILE A O 1
ATOM 1448 N N . ILE A 1 182 ? -8.050 1.222 5.316 1.00 89.25 182 ILE A N 1
ATOM 1449 C CA . ILE A 1 182 ? -9.342 0.574 5.109 1.00 89.25 182 ILE A CA 1
ATOM 1450 C C . ILE A 1 182 ? -10.456 1.412 5.738 1.00 89.25 182 ILE A C 1
ATOM 1452 O O . ILE A 1 182 ? -10.214 2.274 6.585 1.00 89.25 182 ILE A O 1
ATOM 1456 N N . ASN A 1 183 ? -11.694 1.156 5.326 1.00 89.38 183 ASN A N 1
ATOM 1457 C CA . ASN A 1 183 ? -12.870 1.742 5.955 1.00 89.38 183 ASN A CA 1
ATOM 1458 C C . ASN A 1 183 ? -13.463 0.744 6.952 1.00 89.38 183 ASN A C 1
ATOM 1460 O O . ASN A 1 183 ? -13.842 -0.358 6.559 1.00 89.38 183 ASN A O 1
ATOM 1464 N N . ILE A 1 184 ? -13.570 1.139 8.221 1.00 88.62 184 ILE A N 1
ATOM 1465 C CA . ILE A 1 184 ? -14.267 0.361 9.249 1.00 88.62 184 ILE A CA 1
ATOM 1466 C C . ILE A 1 184 ? -15.297 1.266 9.908 1.00 88.62 184 ILE A C 1
ATOM 1468 O O . ILE A 1 184 ? -14.961 2.313 10.453 1.00 88.62 184 ILE A O 1
ATOM 1472 N N . SER A 1 185 ? -16.571 0.871 9.859 1.00 87.00 185 SER A N 1
ATOM 1473 C CA . SER A 1 185 ? -17.689 1.663 10.403 1.00 87.00 185 SER A CA 1
ATOM 1474 C C . SER A 1 185 ? -17.753 3.108 9.876 1.00 87.00 185 SER A C 1
ATOM 1476 O O . SER A 1 185 ? -18.077 4.032 10.620 1.00 87.00 185 SER A O 1
ATOM 1478 N N . GLY A 1 186 ? -17.413 3.326 8.602 1.00 86.56 186 GLY A N 1
ATOM 1479 C CA . GLY A 1 186 ? -17.394 4.658 7.991 1.00 86.56 186 GLY A CA 1
ATOM 1480 C C . GLY A 1 186 ? -16.162 5.493 8.346 1.00 86.56 186 GLY A C 1
ATOM 1481 O O . GLY A 1 186 ? -16.081 6.640 7.917 1.00 86.56 186 GLY A O 1
ATOM 1482 N N . GLN A 1 187 ? -15.210 4.938 9.102 1.00 88.69 187 GLN A N 1
ATOM 1483 C CA . GLN A 1 187 ? -14.021 5.644 9.565 1.00 88.69 187 GLN A CA 1
ATOM 1484 C C . GLN A 1 187 ? -12.768 5.209 8.792 1.00 88.69 187 GLN A C 1
ATOM 1486 O O . GLN A 1 187 ? -12.528 4.002 8.643 1.00 88.69 187 GLN A O 1
ATOM 1491 N N . PRO A 1 188 ? -11.932 6.161 8.337 1.00 90.81 188 PRO A N 1
ATOM 1492 C CA . PRO A 1 188 ? -10.639 5.846 7.749 1.00 90.81 188 PRO A CA 1
ATOM 1493 C C . PRO A 1 188 ? -9.713 5.268 8.827 1.00 90.81 188 PRO A C 1
ATOM 1495 O O . PRO A 1 188 ? -9.469 5.877 9.875 1.00 90.81 188 PRO A O 1
ATOM 1498 N N . THR A 1 189 ? -9.226 4.058 8.575 1.00 93.00 189 THR A N 1
ATOM 1499 C CA . THR A 1 189 ? -8.557 3.218 9.570 1.00 93.00 189 THR A CA 1
ATOM 1500 C C . THR A 1 189 ? -7.255 2.679 9.004 1.00 93.00 189 THR A C 1
ATOM 1502 O O . THR A 1 189 ? -7.257 2.064 7.940 1.00 93.00 189 THR A O 1
ATOM 1505 N N . TYR A 1 190 ? -6.154 2.844 9.734 1.00 94.81 190 TYR A N 1
ATOM 1506 C CA . TYR A 1 190 ? -4.940 2.088 9.454 1.00 94.81 190 TYR A CA 1
ATOM 1507 C C . TYR A 1 190 ? -5.059 0.683 10.023 1.00 94.81 190 TYR A C 1
ATOM 1509 O O . TYR A 1 190 ? -5.347 0.514 11.208 1.00 94.81 190 TYR A O 1
ATOM 1517 N N . PHE A 1 191 ? -4.761 -0.308 9.193 1.00 95.44 191 PHE A N 1
ATOM 1518 C CA . PHE A 1 191 ? -4.609 -1.704 9.568 1.00 95.44 191 PHE A CA 1
ATOM 1519 C C . PHE A 1 191 ? -3.171 -2.153 9.324 1.00 95.44 191 PHE A C 1
ATOM 1521 O O . PHE A 1 191 ? -2.606 -1.924 8.254 1.00 95.44 191 PHE A O 1
ATOM 1528 N N . MET A 1 192 ? -2.569 -2.808 10.311 1.00 96.25 192 MET A N 1
ATOM 1529 C CA . MET A 1 192 ? -1.198 -3.305 10.216 1.00 96.25 192 MET A CA 1
ATOM 1530 C C . MET A 1 192 ? -1.020 -4.608 10.991 1.00 96.25 192 MET A C 1
ATOM 1532 O O . MET A 1 192 ? -1.698 -4.866 11.988 1.00 96.25 192 MET A O 1
ATOM 1536 N N . ALA A 1 193 ? -0.067 -5.423 10.546 1.00 97.06 193 ALA A N 1
ATOM 1537 C CA . ALA A 1 193 ? 0.376 -6.592 11.287 1.00 97.06 193 ALA A CA 1
ATOM 1538 C C . ALA A 1 193 ? 1.504 -6.210 12.254 1.00 97.06 193 ALA A C 1
ATOM 1540 O O . ALA A 1 193 ? 2.352 -5.365 11.953 1.00 97.06 193 ALA A O 1
ATOM 1541 N N . LEU A 1 194 ? 1.537 -6.883 13.398 1.00 98.00 194 LEU A N 1
ATOM 1542 C CA . LEU A 1 194 ? 2.593 -6.790 14.395 1.00 98.00 194 LEU A CA 1
ATOM 1543 C C . LEU A 1 194 ? 3.388 -8.096 14.402 1.00 98.00 194 LEU A C 1
ATOM 1545 O O . LEU A 1 194 ? 2.828 -9.190 14.536 1.00 98.00 194 LEU A O 1
ATOM 1549 N N . LYS A 1 195 ? 4.702 -7.980 14.225 1.00 97.62 195 LYS A N 1
ATOM 1550 C CA . LYS A 1 195 ? 5.630 -9.100 14.067 1.00 97.62 195 LYS A CA 1
ATOM 1551 C C . LYS A 1 195 ? 6.592 -9.190 15.240 1.00 97.62 195 LYS A C 1
ATOM 1553 O O . LYS A 1 195 ? 7.052 -8.165 15.737 1.00 97.62 195 LYS A O 1
ATOM 1558 N N . ASP A 1 196 ? 6.937 -10.408 15.644 1.00 96.06 196 ASP A N 1
ATOM 1559 C CA . ASP A 1 196 ? 8.015 -10.632 16.608 1.00 96.06 196 ASP A CA 1
ATOM 1560 C C . ASP A 1 196 ? 9.408 -10.389 15.993 1.00 96.06 196 ASP A C 1
ATOM 1562 O O . ASP A 1 196 ? 9.552 -10.092 14.804 1.00 96.06 196 ASP A O 1
ATOM 1566 N N . GLY A 1 197 ? 10.459 -10.544 16.804 1.00 93.62 197 GLY A N 1
ATOM 1567 C CA . GLY A 1 197 ? 11.846 -10.412 16.346 1.00 93.62 197 GLY A CA 1
ATOM 1568 C C . GLY A 1 197 ? 12.284 -11.453 15.304 1.00 93.62 197 GLY A C 1
ATOM 1569 O O . GLY A 1 197 ? 13.327 -11.273 14.684 1.00 93.62 197 GLY A O 1
ATOM 1570 N N . ALA A 1 198 ? 11.505 -12.519 15.089 1.00 94.62 198 ALA A N 1
ATOM 1571 C CA . ALA A 1 198 ? 11.724 -13.500 14.026 1.00 94.62 198 ALA A CA 1
ATOM 1572 C C . ALA A 1 198 ? 10.946 -13.161 12.738 1.00 94.62 198 ALA A C 1
ATOM 1574 O O . ALA A 1 198 ? 11.031 -13.898 11.757 1.00 94.62 198 ALA A O 1
ATOM 1575 N N . GLY A 1 199 ? 10.190 -12.057 12.720 1.00 92.81 199 GLY A N 1
ATOM 1576 C CA . GLY A 1 199 ? 9.389 -11.622 11.577 1.00 92.81 199 GLY A CA 1
ATOM 1577 C C . GLY A 1 199 ? 8.044 -12.343 11.439 1.00 92.81 199 GLY A C 1
ATOM 1578 O O . GLY A 1 199 ? 7.358 -12.155 10.431 1.00 92.81 199 GLY A O 1
ATOM 1579 N N . LEU A 1 200 ? 7.644 -13.145 12.430 1.00 95.56 200 LEU A N 1
ATOM 1580 C CA . LEU A 1 200 ? 6.370 -13.860 12.422 1.00 95.56 200 LEU A CA 1
ATOM 1581 C C . LEU A 1 200 ? 5.253 -12.949 12.920 1.00 95.56 200 LEU A C 1
ATOM 1583 O O . LEU A 1 200 ? 5.391 -12.318 13.966 1.00 95.56 200 LEU A O 1
ATOM 1587 N N . VAL A 1 201 ? 4.130 -12.922 12.200 1.00 96.56 201 VAL A N 1
ATOM 1588 C CA . VAL A 1 201 ? 2.929 -12.191 12.629 1.00 96.56 201 VAL A CA 1
ATOM 1589 C C . VAL A 1 201 ? 2.402 -12.809 13.923 1.00 96.56 201 VAL A C 1
ATOM 1591 O O . VAL A 1 201 ? 2.212 -14.024 14.002 1.00 96.56 201 VAL A O 1
ATOM 1594 N N . LYS A 1 202 ? 2.196 -11.971 14.939 1.00 96.75 202 LYS A N 1
ATOM 1595 C CA . LYS A 1 202 ? 1.680 -12.372 16.257 1.00 96.75 202 LYS A CA 1
ATOM 1596 C C . LYS A 1 202 ? 0.346 -11.738 16.589 1.00 96.75 202 LYS A C 1
ATOM 1598 O O . LYS A 1 202 ? -0.464 -12.368 17.253 1.00 96.75 202 LYS A O 1
ATOM 1603 N N . SER A 1 203 ? 0.138 -10.510 16.137 1.00 97.19 203 SER A N 1
ATOM 1604 C CA . SER A 1 203 ? -1.097 -9.774 16.359 1.00 97.19 203 SER A CA 1
ATOM 1605 C C . SER A 1 203 ? -1.298 -8.736 15.262 1.00 97.19 203 SER A C 1
ATOM 1607 O O . SER A 1 203 ? -0.465 -8.564 14.369 1.00 97.19 203 SER A O 1
ATOM 1609 N N . TYR A 1 204 ? -2.431 -8.057 15.322 1.00 98.06 204 TYR A N 1
ATOM 1610 C CA . TYR A 1 204 ? -2.851 -7.022 14.395 1.00 98.06 204 TYR A CA 1
ATOM 1611 C C . TYR A 1 204 ? -3.196 -5.761 15.172 1.00 98.06 204 TYR A C 1
ATOM 1613 O O . TYR A 1 204 ? -3.617 -5.839 16.331 1.00 98.06 204 TYR A O 1
ATOM 1621 N N . ALA A 1 205 ? -3.028 -4.613 14.526 1.00 98.06 205 ALA A N 1
ATOM 1622 C CA . ALA A 1 205 ? -3.407 -3.324 15.069 1.00 98.06 205 ALA A CA 1
ATOM 1623 C C . ALA A 1 205 ? -4.325 -2.575 14.102 1.00 98.06 205 ALA A C 1
ATOM 1625 O O . ALA A 1 205 ? -4.086 -2.560 12.891 1.00 98.06 205 ALA A O 1
ATOM 1626 N N . MET A 1 206 ? -5.345 -1.933 14.665 1.00 97.69 206 MET A N 1
ATOM 1627 C CA . MET A 1 206 ? -6.215 -0.987 13.977 1.00 97.69 206 MET A CA 1
ATOM 1628 C C . MET A 1 206 ? -6.259 0.327 14.749 1.00 97.69 206 MET A C 1
ATOM 1630 O O . MET A 1 206 ? -6.375 0.333 15.979 1.00 97.69 206 MET A O 1
ATOM 1634 N N . LEU A 1 207 ? -6.172 1.442 14.032 1.00 94.88 207 LEU A N 1
ATOM 1635 C CA . LEU A 1 207 ? -6.268 2.778 14.608 1.00 94.88 207 LEU A CA 1
ATOM 1636 C C . LEU A 1 207 ? -6.890 3.762 13.620 1.00 94.88 207 LEU A C 1
ATOM 1638 O O . LEU A 1 207 ? -6.705 3.656 12.410 1.00 94.88 207 LEU A O 1
ATOM 1642 N N . ASN A 1 208 ? -7.641 4.726 14.147 1.00 92.12 208 ASN A N 1
ATOM 1643 C CA . ASN A 1 208 ? -8.246 5.781 13.338 1.00 92.12 208 ASN A CA 1
ATOM 1644 C C . ASN A 1 208 ? -7.164 6.754 12.848 1.00 92.12 208 ASN A C 1
ATOM 1646 O O . ASN A 1 208 ? -6.284 7.125 13.623 1.00 92.12 208 ASN A O 1
ATOM 1650 N N . ILE A 1 209 ? -7.241 7.177 11.587 1.00 89.00 209 ILE A N 1
ATOM 1651 C CA . ILE A 1 209 ? -6.207 8.026 10.974 1.00 89.00 209 ILE A CA 1
ATOM 1652 C C . ILE A 1 209 ? -6.157 9.420 11.618 1.00 89.00 209 ILE A C 1
ATOM 1654 O O . ILE A 1 209 ? -5.071 9.944 11.866 1.00 89.00 209 ILE A O 1
ATOM 1658 N N . GLU A 1 210 ? -7.303 9.992 11.985 1.00 87.06 210 GLU A N 1
ATOM 1659 C CA . GLU A 1 210 ? -7.378 11.289 12.669 1.00 87.06 210 GLU A CA 1
ATOM 1660 C C . GLU A 1 210 ? -7.051 11.176 14.167 1.00 87.06 210 GLU A C 1
ATOM 1662 O O . GLU A 1 210 ? -6.420 12.055 14.758 1.00 87.06 210 GLU A O 1
ATOM 1667 N N . LYS A 1 211 ? -7.480 10.081 14.806 1.00 86.88 211 LYS A N 1
ATOM 1668 C CA . LYS A 1 211 ? -7.309 9.801 16.243 1.00 86.88 211 LYS A CA 1
ATOM 1669 C C . LYS A 1 211 ? -6.310 8.667 16.477 1.00 86.88 211 LYS A C 1
ATOM 1671 O O . LYS A 1 211 ? -6.595 7.712 17.197 1.00 86.88 211 LYS A O 1
ATOM 1676 N N . TYR A 1 212 ? -5.117 8.801 15.904 1.00 83.12 212 TYR A N 1
ATOM 1677 C CA . TYR A 1 212 ? -4.102 7.740 15.834 1.00 83.12 212 TYR A CA 1
ATOM 1678 C C . TYR A 1 212 ? -3.535 7.267 17.184 1.00 83.12 212 TYR A C 1
ATOM 1680 O O . TYR A 1 212 ? -2.882 6.228 17.261 1.00 83.12 212 TYR A O 1
ATOM 1688 N N . GLN A 1 213 ? -3.784 8.004 18.267 1.00 84.06 213 GLN A N 1
ATOM 1689 C CA . GLN A 1 213 ? -3.423 7.592 19.629 1.00 84.06 213 GLN A CA 1
ATOM 1690 C C . GLN A 1 213 ? -4.305 6.437 20.144 1.00 84.06 213 GLN A C 1
ATOM 1692 O O . GLN A 1 213 ? -3.896 5.686 21.030 1.00 84.06 213 GLN A O 1
ATOM 1697 N N . ASN A 1 214 ? -5.500 6.269 19.571 1.00 84.56 214 ASN A N 1
ATOM 1698 C CA . ASN A 1 214 ? -6.440 5.216 19.929 1.00 84.56 214 ASN A CA 1
ATOM 1699 C C . ASN A 1 214 ? -6.178 3.973 19.075 1.00 84.56 214 ASN A C 1
ATOM 1701 O O . ASN A 1 214 ? -6.637 3.871 17.937 1.00 84.56 214 ASN A O 1
ATOM 1705 N N . VAL A 1 215 ? -5.454 3.018 19.656 1.00 94.00 215 VAL A N 1
ATOM 1706 C CA . VAL A 1 215 ? -5.050 1.776 18.992 1.00 94.00 215 VAL A CA 1
ATOM 1707 C C . VAL A 1 215 ? -5.747 0.574 19.624 1.00 94.00 215 VAL A C 1
ATOM 1709 O O . VAL A 1 215 ? -5.622 0.325 20.828 1.00 94.00 215 VAL A O 1
ATOM 1712 N N . ALA A 1 216 ? -6.409 -0.220 18.789 1.00 96.50 216 ALA A N 1
ATOM 1713 C CA . ALA A 1 216 ? -6.907 -1.542 19.134 1.00 96.50 216 ALA A CA 1
ATOM 1714 C C . ALA A 1 216 ? -5.933 -2.624 18.659 1.00 96.50 216 ALA A C 1
ATOM 1716 O O . ALA A 1 216 ? -5.418 -2.553 17.547 1.00 96.50 216 ALA A O 1
ATOM 1717 N N . ILE A 1 217 ? -5.715 -3.638 19.497 1.00 97.06 217 ILE A N 1
ATOM 1718 C CA . ILE A 1 217 ? -4.879 -4.807 19.198 1.00 97.06 217 ILE A CA 1
ATOM 1719 C C . ILE A 1 217 ? -5.747 -6.066 19.257 1.00 97.06 217 ILE A C 1
ATOM 1721 O O . ILE A 1 217 ? -6.653 -6.146 20.088 1.00 97.06 217 ILE A O 1
ATOM 1725 N N . GLY A 1 218 ? -5.463 -7.055 18.414 1.00 94.62 218 GLY A N 1
ATOM 1726 C CA . GLY A 1 218 ? -6.044 -8.396 18.519 1.00 94.62 218 GLY A CA 1
ATOM 1727 C C . GLY A 1 218 ? -5.115 -9.466 17.956 1.00 94.62 218 GLY A C 1
ATOM 1728 O O . GLY A 1 218 ? -4.312 -9.183 17.070 1.00 94.62 218 GLY A O 1
ATOM 1729 N N . ASP A 1 219 ? -5.230 -10.695 18.453 1.00 92.06 219 ASP A N 1
ATOM 1730 C CA . ASP A 1 219 ? -4.399 -11.828 18.017 1.00 92.06 219 ASP A CA 1
ATOM 1731 C C . ASP A 1 219 ? -4.853 -12.372 16.652 1.00 92.06 219 ASP A C 1
ATOM 1733 O O . ASP A 1 219 ? -4.089 -13.000 15.923 1.00 92.06 219 ASP A O 1
ATOM 1737 N N . SER A 1 220 ? -6.101 -12.082 16.271 1.00 91.19 220 SER A N 1
ATOM 1738 C CA . SER A 1 220 ? -6.649 -12.314 14.933 1.00 91.19 220 SER A CA 1
ATOM 1739 C C . SER A 1 220 ? -7.236 -11.030 14.352 1.00 91.19 220 SER A C 1
ATOM 1741 O O . SER A 1 220 ? -7.569 -10.100 15.090 1.00 91.19 220 SER A O 1
ATOM 1743 N N . VAL A 1 221 ? -7.411 -10.995 13.028 1.00 88.69 221 VAL A N 1
ATOM 1744 C CA . VAL A 1 221 ? -8.016 -9.852 12.324 1.00 88.69 221 VAL A CA 1
ATOM 1745 C C . VAL A 1 221 ? -9.420 -9.551 12.858 1.00 88.69 221 VAL A C 1
ATOM 1747 O O . VAL A 1 221 ? -9.693 -8.412 13.215 1.00 88.69 221 VAL A O 1
ATOM 1750 N N . LEU A 1 222 ? -10.267 -10.577 13.009 1.00 86.25 222 LEU A N 1
ATOM 1751 C CA . LEU A 1 222 ? -11.641 -10.430 13.515 1.00 86.25 222 LEU A CA 1
ATOM 1752 C C . LEU A 1 222 ? -11.680 -9.901 14.954 1.00 86.25 222 LEU A C 1
ATOM 1754 O O . LEU A 1 222 ? -12.491 -9.042 15.292 1.00 86.25 222 LEU A O 1
ATOM 1758 N N . GLN A 1 223 ? -10.784 -10.394 15.813 1.00 90.62 223 GLN A N 1
ATOM 1759 C CA . GLN A 1 223 ? -10.690 -9.900 17.185 1.00 90.62 223 GLN A CA 1
ATOM 1760 C C . GLN A 1 223 ? -10.209 -8.444 17.218 1.00 90.62 223 GLN A C 1
ATOM 1762 O O . GLN A 1 223 ? -10.739 -7.642 17.983 1.00 90.62 223 GLN A O 1
ATOM 1767 N N . CYS A 1 224 ? -9.221 -8.096 16.389 1.00 95.69 224 CYS A N 1
ATOM 1768 C CA . CYS A 1 224 ? -8.714 -6.733 16.269 1.00 95.69 224 CYS A CA 1
ATOM 1769 C C . CYS A 1 224 ? -9.814 -5.774 15.794 1.00 95.69 224 CYS A C 1
ATOM 1771 O O . CYS A 1 224 ? -10.013 -4.735 16.419 1.00 95.69 224 CYS A O 1
ATOM 1773 N N . GLU A 1 225 ? -10.584 -6.163 14.776 1.00 90.38 225 GLU A N 1
ATOM 1774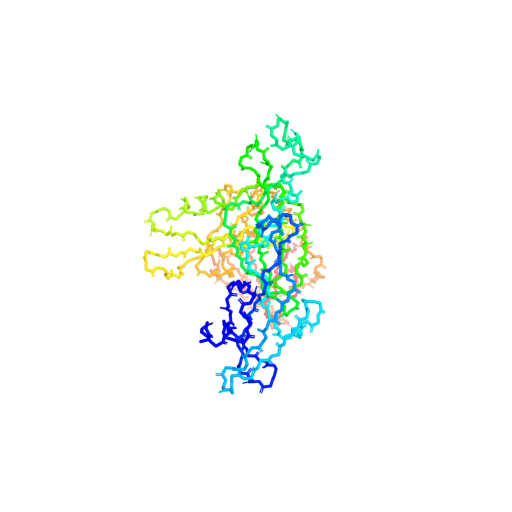 C CA . GLU A 1 225 ? -11.730 -5.403 14.270 1.00 90.38 225 GLU A CA 1
ATOM 1775 C C . GLU A 1 225 ? -12.806 -5.210 15.343 1.00 90.38 225 GLU A C 1
ATOM 1777 O O . GLU A 1 225 ? -13.230 -4.084 15.595 1.00 90.38 225 GLU A O 1
ATOM 1782 N N . SER A 1 226 ? -13.201 -6.276 16.044 1.00 89.56 226 SER A N 1
ATOM 1783 C CA . SER A 1 226 ? -14.176 -6.184 17.137 1.00 89.56 226 SER A CA 1
ATOM 1784 C C . SER A 1 226 ? -13.700 -5.241 18.250 1.00 89.56 226 SER A C 1
ATOM 1786 O O . SER A 1 226 ? -14.451 -4.375 18.710 1.00 89.56 226 SER A O 1
ATOM 1788 N N . ASN A 1 227 ? -12.431 -5.361 18.656 1.00 93.00 227 ASN A N 1
ATOM 1789 C CA . ASN A 1 227 ? -11.815 -4.473 19.642 1.00 93.00 227 ASN A CA 1
ATOM 1790 C C . ASN A 1 227 ? -11.777 -3.022 19.150 1.00 93.00 227 ASN A C 1
ATOM 1792 O O . ASN A 1 227 ? -12.003 -2.102 19.934 1.00 93.00 227 ASN A O 1
ATOM 1796 N N . TYR A 1 228 ? -11.521 -2.816 17.861 1.00 95.31 228 TYR A N 1
ATOM 1797 C CA . TYR A 1 228 ? -11.477 -1.502 17.241 1.00 95.31 228 TYR A CA 1
ATOM 1798 C C . TYR A 1 228 ? -12.856 -0.850 17.152 1.00 95.31 228 TYR A C 1
ATOM 1800 O O . TYR A 1 228 ? -13.013 0.293 17.568 1.00 95.31 228 TYR A O 1
ATOM 1808 N N . ILE A 1 229 ? -13.884 -1.579 16.715 1.00 91.00 229 ILE A N 1
ATOM 1809 C CA . ILE A 1 229 ? -15.268 -1.083 16.685 1.00 91.00 229 ILE A CA 1
ATOM 1810 C C . ILE A 1 229 ? -15.727 -0.698 18.093 1.00 91.00 229 ILE A C 1
ATOM 1812 O O . ILE A 1 229 ? -16.358 0.344 18.275 1.00 91.00 229 ILE A O 1
ATOM 1816 N N . LYS A 1 230 ? -15.388 -1.504 19.107 1.00 90.25 230 LYS A N 1
ATOM 1817 C CA . LYS A 1 230 ? -15.655 -1.153 20.506 1.00 90.25 230 LYS A CA 1
ATOM 1818 C C . LYS A 1 230 ? -14.913 0.123 20.912 1.00 90.25 230 LYS A C 1
ATOM 1820 O O . LYS A 1 230 ? -15.534 1.028 21.456 1.00 90.25 230 LYS A O 1
ATOM 1825 N N . LEU A 1 231 ? -13.625 0.228 20.585 1.00 92.94 231 LEU A N 1
ATOM 1826 C CA . LEU A 1 231 ? -12.816 1.415 20.862 1.00 92.94 231 LEU A CA 1
ATOM 1827 C C . LEU A 1 231 ? -13.407 2.679 20.219 1.00 92.94 231 LEU A C 1
ATOM 1829 O O . LEU A 1 231 ? -13.435 3.728 20.859 1.00 92.94 231 LEU A O 1
ATOM 1833 N N . LEU A 1 232 ? -13.897 2.594 18.980 1.00 90.62 232 LEU A N 1
ATOM 1834 C CA . LEU A 1 232 ? -14.545 3.711 18.291 1.00 90.62 232 LEU A CA 1
ATOM 1835 C C . LEU A 1 232 ? -15.819 4.175 19.011 1.00 90.62 232 LEU A C 1
ATOM 1837 O O . LEU A 1 232 ? -16.029 5.382 19.140 1.00 90.62 232 LEU A O 1
ATOM 1841 N N . LYS A 1 233 ? -16.631 3.235 19.509 1.00 87.94 233 LYS A N 1
ATOM 1842 C CA . LYS A 1 233 ? -17.848 3.527 20.286 1.00 87.94 233 LYS A CA 1
ATOM 1843 C C . LYS A 1 233 ? -17.524 4.145 21.642 1.00 87.94 233 LYS A C 1
ATOM 1845 O O . LYS A 1 233 ? -18.077 5.185 21.981 1.00 87.94 233 LYS A O 1
ATOM 1850 N N . ASP A 1 234 ? -16.582 3.555 22.376 1.00 87.31 234 ASP A N 1
ATOM 1851 C CA . ASP A 1 234 ? -16.168 4.030 23.703 1.00 87.31 234 ASP A CA 1
ATOM 1852 C C . ASP A 1 234 ? -15.590 5.459 23.644 1.00 87.31 234 ASP A C 1
ATOM 1854 O O . ASP A 1 234 ? -15.717 6.227 24.595 1.00 87.31 234 ASP A O 1
ATOM 1858 N N . ASN A 1 235 ? -14.987 5.837 22.509 1.00 85.56 235 ASN A N 1
ATOM 1859 C CA . ASN A 1 235 ? -14.472 7.187 22.256 1.00 85.56 235 ASN A CA 1
ATOM 1860 C C . ASN A 1 235 ? -15.485 8.132 21.578 1.00 85.56 235 ASN A C 1
ATOM 1862 O O . ASN A 1 235 ? -15.123 9.264 21.258 1.00 85.56 235 ASN A O 1
ATOM 1866 N N . GLY A 1 236 ? -16.722 7.689 21.327 1.00 82.12 236 GLY A N 1
ATOM 1867 C CA . GLY A 1 236 ? -17.765 8.492 20.679 1.00 82.12 236 GLY A CA 1
ATOM 1868 C C . GLY A 1 236 ? -17.454 8.902 19.233 1.00 82.12 236 GLY A C 1
ATOM 1869 O O . GLY A 1 236 ? -18.006 9.888 18.756 1.00 82.12 236 GLY A O 1
ATOM 1870 N N . ILE A 1 237 ? -16.550 8.189 18.548 1.00 80.94 237 ILE A N 1
ATOM 1871 C CA . ILE A 1 237 ? -16.171 8.460 17.146 1.00 80.94 237 ILE A CA 1
ATOM 1872 C C . ILE A 1 237 ? -17.243 7.929 16.194 1.00 80.94 237 ILE A C 1
ATOM 1874 O O . ILE A 1 237 ? -17.553 8.543 15.178 1.00 80.94 237 ILE A O 1
ATOM 1878 N N . VAL A 1 238 ? -17.812 6.777 16.536 1.00 77.56 238 VAL A N 1
ATOM 1879 C CA . VAL A 1 238 ? -18.986 6.225 15.870 1.00 77.56 238 VAL A CA 1
ATOM 1880 C C . VAL A 1 238 ? -20.096 6.272 16.903 1.00 77.56 238 VAL A C 1
ATOM 1882 O O . VAL A 1 238 ? -19.909 5.789 18.022 1.00 77.56 238 VAL A O 1
ATOM 1885 N N . GLU A 1 239 ? -21.227 6.880 16.552 1.00 65.62 239 GLU A N 1
ATOM 1886 C CA . GLU A 1 239 ? -22.412 6.813 17.402 1.00 65.62 239 GLU A CA 1
ATOM 1887 C C . GLU A 1 239 ? -22.733 5.338 17.673 1.00 65.62 239 GLU A C 1
ATOM 1889 O O . GLU A 1 239 ? -22.499 4.470 16.821 1.00 65.62 239 GLU A O 1
ATOM 1894 N N . GLU A 1 240 ? -23.283 5.019 18.849 1.00 51.12 240 GLU A N 1
ATOM 1895 C CA . GLU A 1 240 ? -24.088 3.807 18.921 1.00 51.12 240 GLU A CA 1
ATOM 1896 C C . GLU A 1 240 ? -25.077 3.935 17.772 1.00 51.12 240 GLU A C 1
ATOM 1898 O O . GLU A 1 240 ? -25.946 4.804 17.808 1.00 51.12 240 GLU A O 1
ATOM 1903 N N . GLN A 1 241 ? -24.914 3.120 16.723 1.00 42.34 241 GLN A N 1
ATOM 1904 C CA . GLN A 1 241 ? -26.015 2.888 15.817 1.00 42.34 241 GLN A CA 1
ATOM 1905 C C . GLN A 1 241 ? -27.165 2.564 16.760 1.00 42.34 241 GLN A C 1
ATOM 1907 O O . GLN A 1 241 ? -27.114 1.538 17.452 1.00 42.34 241 GLN A O 1
ATOM 1912 N N . GLN A 1 242 ? -28.155 3.467 16.843 1.00 39.53 242 GLN A N 1
ATOM 1913 C CA . GLN A 1 242 ? -29.476 3.065 17.289 1.00 39.53 242 GLN A CA 1
ATOM 1914 C C . GLN A 1 242 ? -29.693 1.757 16.559 1.00 39.53 242 GLN A C 1
ATOM 1916 O O . GLN A 1 242 ? -29.476 1.757 15.338 1.00 39.53 242 GLN A O 1
ATOM 1921 N N . PRO A 1 243 ? -29.929 0.655 17.294 1.00 38.41 243 PRO A N 1
ATOM 1922 C CA . PRO A 1 243 ? -29.948 -0.658 16.686 1.00 38.41 243 PRO A CA 1
ATOM 1923 C C . PRO A 1 243 ? -30.762 -0.503 15.417 1.00 38.41 243 PRO A C 1
ATOM 1925 O O . PRO A 1 243 ? -31.866 0.051 15.495 1.00 38.41 243 PRO A O 1
ATOM 1928 N N . GLU A 1 244 ? -30.181 -0.877 14.264 1.00 37.91 244 GLU A N 1
ATOM 1929 C CA . GLU A 1 244 ? -30.972 -1.072 13.051 1.00 37.91 244 GLU A CA 1
ATOM 1930 C C . GLU A 1 244 ? -32.287 -1.652 13.531 1.00 37.91 244 GLU A C 1
ATOM 1932 O O . GLU A 1 244 ? -32.254 -2.579 14.352 1.00 37.91 244 GLU A O 1
ATOM 1937 N N . VAL A 1 245 ? -33.409 -1.047 13.142 1.00 44.84 245 VAL A N 1
ATOM 1938 C CA . VAL A 1 245 ? -34.730 -1.527 13.538 1.00 44.84 245 VAL A CA 1
ATOM 1939 C C . VAL A 1 245 ? -34.912 -2.893 12.873 1.00 44.84 245 VAL A C 1
ATOM 1941 O O . VAL A 1 245 ? -35.613 -3.047 11.881 1.00 44.84 245 VAL A O 1
ATOM 1944 N N . LYS A 1 246 ? -34.217 -3.907 13.393 1.00 53.72 246 LYS A N 1
ATOM 1945 C CA . LYS A 1 246 ? -34.545 -5.305 13.267 1.00 53.72 246 LYS A CA 1
ATOM 1946 C C . LYS A 1 246 ? -35.927 -5.355 13.868 1.00 53.72 246 LYS A C 1
ATOM 1948 O O . LYS A 1 246 ? -36.081 -4.993 15.035 1.00 53.72 246 LYS A O 1
ATOM 1953 N N . GLU A 1 247 ? -36.914 -5.712 13.053 1.00 67.31 247 GLU A N 1
ATOM 1954 C CA . GLU A 1 247 ? -38.286 -5.868 13.517 1.00 67.31 247 GLU A CA 1
ATOM 1955 C C . GLU A 1 247 ? -38.275 -6.614 14.850 1.00 67.31 247 GLU A C 1
ATOM 1957 O O . GLU A 1 247 ? -37.860 -7.778 14.933 1.00 67.31 247 GLU A O 1
ATOM 1962 N N . THR A 1 248 ? -38.663 -5.912 15.911 1.00 81.50 248 THR A N 1
ATOM 1963 C CA . THR A 1 248 ? -38.761 -6.519 17.223 1.00 81.50 248 THR A CA 1
ATOM 1964 C C . THR A 1 248 ? -40.070 -7.284 17.282 1.00 81.50 248 THR A C 1
ATOM 1966 O O . THR A 1 248 ? -41.130 -6.822 16.852 1.00 81.50 248 THR A O 1
ATOM 1969 N N . LYS A 1 249 ? -40.001 -8.507 17.795 1.00 88.06 249 LYS A N 1
ATOM 1970 C CA . LYS A 1 249 ? -41.171 -9.334 18.071 1.00 88.06 249 LYS A CA 1
ATOM 1971 C C . LYS A 1 249 ? -41.409 -9.369 19.566 1.00 88.06 249 LYS A C 1
ATOM 1973 O O . LYS A 1 249 ? -40.480 -9.247 20.360 1.00 88.06 249 LYS A O 1
ATOM 1978 N N . LYS A 1 250 ? -42.671 -9.555 19.943 1.00 91.75 250 LYS A N 1
ATOM 1979 C CA . LYS A 1 250 ? -43.076 -9.752 21.333 1.00 91.75 250 LYS A CA 1
ATOM 1980 C C . LYS A 1 250 ? -43.577 -11.169 21.514 1.00 91.75 250 LYS A C 1
ATOM 1982 O O . LYS A 1 250 ? -44.348 -11.662 20.695 1.00 91.75 250 LYS A O 1
ATOM 1987 N N . VAL A 1 251 ? -43.153 -11.801 22.597 1.00 91.75 251 VAL A N 1
ATOM 1988 C CA . VAL A 1 251 ? -43.665 -13.096 23.032 1.00 91.75 251 VAL A CA 1
ATOM 1989 C C . VAL A 1 251 ? -44.041 -12.993 24.499 1.00 91.75 251 VAL A C 1
ATOM 1991 O O . VAL A 1 251 ? -43.293 -12.436 25.299 1.00 91.75 251 VAL A O 1
ATOM 1994 N N . LYS A 1 252 ? -45.227 -13.492 24.833 1.00 93.56 252 LYS A N 1
ATOM 1995 C CA . LYS A 1 252 ? -45.722 -13.585 26.201 1.00 93.56 252 LYS A CA 1
ATOM 1996 C C . LYS A 1 252 ? -46.031 -15.045 26.483 1.00 93.56 252 LYS A C 1
ATOM 1998 O O . LYS A 1 252 ? -46.874 -15.616 25.795 1.00 93.56 252 LYS A O 1
ATOM 2003 N N . ASP A 1 253 ? -45.329 -15.637 27.441 1.00 93.19 253 ASP A N 1
ATOM 2004 C CA . ASP A 1 253 ? -45.441 -17.065 27.742 1.00 93.19 253 ASP A CA 1
ATOM 2005 C C . ASP A 1 253 ? -44.853 -17.386 29.128 1.00 93.19 253 ASP A C 1
ATOM 2007 O O . ASP A 1 253 ? -44.268 -16.533 29.796 1.00 93.19 253 ASP A O 1
ATOM 2011 N N . ILE A 1 254 ? -45.006 -18.633 29.559 1.00 94.94 254 ILE A N 1
ATOM 2012 C CA . ILE A 1 254 ? -44.428 -19.200 30.769 1.00 94.94 254 ILE A CA 1
ATOM 2013 C C . ILE A 1 254 ? -43.001 -19.674 30.482 1.00 94.94 254 ILE A C 1
ATOM 2015 O O . ILE A 1 254 ? -42.747 -20.365 29.494 1.00 94.94 254 ILE A O 1
ATOM 2019 N N . ILE A 1 255 ? -42.076 -19.346 31.382 1.00 95.44 255 ILE A N 1
ATOM 2020 C CA . ILE A 1 255 ? -40.692 -19.825 31.352 1.00 95.44 255 ILE A CA 1
ATOM 2021 C C . ILE A 1 255 ? -40.681 -21.334 31.609 1.00 95.44 255 ILE A C 1
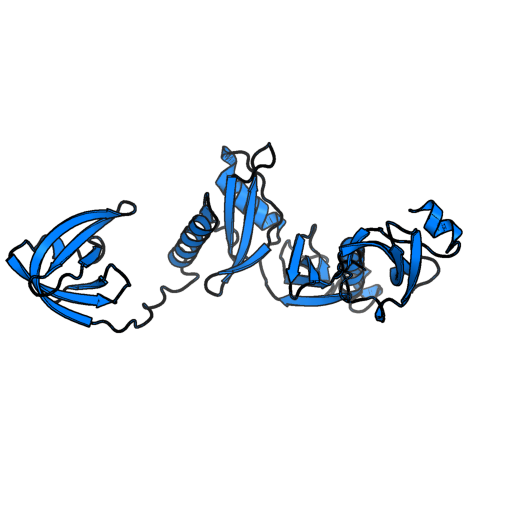ATOM 2023 O O . ILE A 1 255 ? -41.006 -21.781 32.711 1.00 95.44 255 ILE A O 1
ATOM 2027 N N . SER A 1 256 ? -40.277 -22.115 30.607 1.00 95.81 256 SER A N 1
ATOM 2028 C CA . SER A 1 256 ? -40.085 -23.563 30.738 1.00 95.81 256 SER A CA 1
ATOM 2029 C C . SER A 1 256 ? -38.710 -23.906 31.304 1.00 95.81 256 SER A C 1
ATOM 2031 O O . SER A 1 256 ? -38.579 -24.882 32.038 1.00 95.81 256 SER A O 1
ATOM 2033 N N . LYS A 1 257 ? -37.697 -23.091 30.991 1.00 94.38 257 LYS A N 1
ATOM 2034 C CA . LYS A 1 257 ? -36.335 -23.237 31.505 1.00 94.38 257 LYS A CA 1
ATOM 2035 C C . LYS A 1 257 ? -35.627 -21.892 31.544 1.00 94.38 257 LYS A C 1
ATOM 2037 O O . LYS A 1 257 ? -35.752 -21.109 30.603 1.00 94.38 257 LYS A O 1
ATOM 2042 N N . ILE A 1 258 ? -34.847 -21.646 32.592 1.00 94.62 258 ILE A N 1
ATOM 2043 C CA . ILE A 1 258 ? -33.966 -20.477 32.673 1.00 94.62 258 ILE A CA 1
ATOM 2044 C C . ILE A 1 258 ? -32.606 -20.883 33.241 1.00 94.62 258 ILE A C 1
ATOM 2046 O O . ILE A 1 258 ? -32.533 -21.536 34.280 1.00 94.62 258 ILE A O 1
ATOM 2050 N N . MET A 1 259 ? -31.515 -20.528 32.558 1.00 94.06 259 MET A N 1
ATOM 2051 C CA . MET A 1 259 ? -30.162 -20.867 33.011 1.00 94.06 259 MET A CA 1
ATOM 2052 C C . MET A 1 259 ? -29.166 -19.723 32.810 1.00 94.06 259 MET A C 1
ATOM 2054 O O . MET A 1 259 ? -29.216 -19.054 31.778 1.00 94.06 259 MET A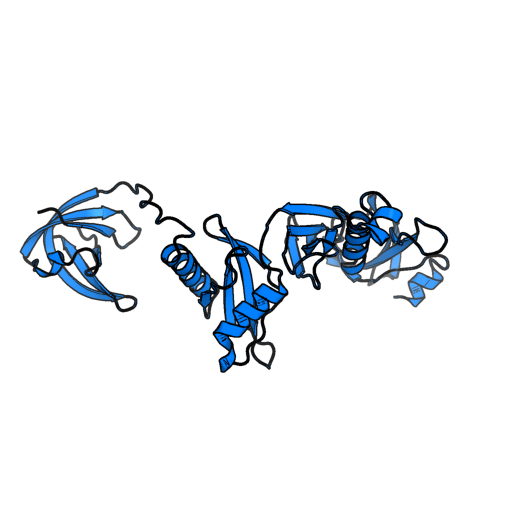 O 1
ATOM 2058 N N . PRO A 1 260 ? -28.240 -19.509 33.758 1.00 93.75 260 PRO A N 1
ATOM 2059 C CA . PRO A 1 260 ? -27.151 -18.567 33.574 1.00 93.75 260 PRO A CA 1
ATOM 2060 C C . PRO A 1 260 ? -26.061 -19.158 32.668 1.00 93.75 260 PRO A C 1
ATOM 2062 O O . PRO A 1 260 ? -25.669 -20.316 32.818 1.00 93.75 260 PRO A O 1
ATOM 2065 N N . VAL A 1 261 ? -25.527 -18.333 31.774 1.00 92.00 261 VAL A N 1
ATOM 2066 C CA . VAL A 1 261 ? -24.366 -18.610 30.923 1.00 92.00 261 VAL A CA 1
ATOM 2067 C C . VAL A 1 261 ? -23.415 -17.422 31.031 1.00 92.00 261 VAL A C 1
ATOM 2069 O O . VAL A 1 261 ? -23.854 -16.277 31.040 1.00 92.00 261 VAL A O 1
ATOM 2072 N N . VAL A 1 262 ? -22.112 -17.675 31.135 1.00 89.88 262 VAL A N 1
ATOM 2073 C CA . VAL A 1 262 ? -21.107 -16.604 31.128 1.00 89.88 262 VAL A CA 1
ATOM 2074 C C . VAL A 1 262 ? -20.536 -16.485 29.722 1.00 89.88 262 VAL A C 1
ATOM 2076 O O . VAL A 1 262 ? -19.958 -17.446 29.215 1.00 89.88 262 VAL A O 1
ATOM 2079 N N . ILE A 1 263 ? -20.695 -15.313 29.110 1.00 79.44 263 ILE A N 1
ATOM 2080 C CA . ILE A 1 263 ? -20.189 -14.985 27.772 1.00 79.44 263 ILE A CA 1
ATOM 2081 C C . ILE A 1 263 ? -19.349 -13.721 27.913 1.00 79.44 263 ILE A C 1
ATOM 2083 O O . ILE A 1 263 ? -19.831 -12.711 28.420 1.00 79.44 263 ILE A O 1
ATOM 2087 N N . ASP A 1 264 ? -18.070 -13.795 27.542 1.00 75.31 264 ASP A N 1
ATOM 2088 C CA . ASP A 1 264 ? -17.127 -12.668 27.600 1.00 75.31 264 ASP A CA 1
ATOM 2089 C C . ASP A 1 264 ? -17.080 -11.938 28.960 1.00 75.31 264 ASP A C 1
ATOM 2091 O O . ASP A 1 264 ? -16.892 -10.726 29.042 1.00 75.31 264 ASP A O 1
ATOM 2095 N N . GLY A 1 265 ? -17.261 -12.688 30.054 1.00 76.06 265 GLY A N 1
ATOM 2096 C CA . GLY A 1 265 ? -17.255 -12.162 31.425 1.00 76.06 265 GLY A CA 1
ATOM 2097 C C . GLY A 1 265 ? -18.573 -11.533 31.887 1.00 76.06 265 GLY A C 1
ATOM 2098 O O . GLY A 1 265 ? -18.691 -11.200 33.066 1.00 76.06 265 GLY A O 1
ATOM 2099 N N . ASN A 1 266 ? -19.574 -11.427 31.011 1.00 79.69 266 ASN A N 1
ATOM 2100 C CA . ASN A 1 266 ? -20.925 -11.004 31.364 1.00 79.69 266 ASN A CA 1
ATOM 2101 C C . ASN A 1 266 ? -21.817 -12.216 31.642 1.00 79.69 266 ASN A C 1
ATOM 2103 O O . ASN A 1 266 ? -21.701 -13.264 31.002 1.00 79.69 266 ASN A O 1
ATOM 2107 N N . THR A 1 267 ? -22.732 -12.067 32.599 1.00 90.00 267 THR A N 1
ATOM 2108 C CA . THR A 1 267 ? -23.762 -13.073 32.868 1.00 90.00 267 THR A CA 1
ATOM 2109 C C . THR A 1 267 ? -24.939 -12.852 31.930 1.00 90.00 267 THR A C 1
ATOM 2111 O O . THR A 1 267 ? -25.548 -11.783 31.918 1.00 90.00 267 THR A O 1
ATOM 2114 N N . HIS A 1 268 ? -25.284 -13.894 31.194 1.00 94.75 268 HIS A N 1
ATOM 2115 C CA . HIS A 1 268 ? -26.459 -13.983 30.346 1.00 94.75 268 HIS A CA 1
ATOM 2116 C C . HIS A 1 268 ? -27.444 -14.981 30.952 1.00 94.75 268 HIS A C 1
ATOM 2118 O O . HIS A 1 268 ? -27.033 -16.007 31.489 1.00 94.75 268 HIS A O 1
ATOM 2124 N N . MET A 1 269 ? -28.743 -14.704 30.869 1.00 93.62 269 MET A N 1
ATOM 2125 C CA . MET A 1 269 ? -29.792 -15.668 31.203 1.00 93.62 269 MET A CA 1
ATOM 2126 C C . MET A 1 269 ? -30.409 -16.182 29.912 1.00 93.62 269 MET A C 1
ATOM 2128 O O . MET A 1 269 ? -31.013 -15.420 29.158 1.00 93.62 269 MET A O 1
ATOM 2132 N N . TYR A 1 270 ? -30.262 -17.479 29.668 1.00 94.31 270 TYR A N 1
ATOM 2133 C CA . TYR A 1 270 ? -30.878 -18.152 28.534 1.00 94.31 270 TYR A CA 1
ATOM 2134 C C . TYR A 1 270 ? -32.237 -18.687 28.958 1.00 94.31 270 TYR A C 1
ATOM 2136 O O . TYR A 1 270 ? -32.341 -19.398 29.962 1.00 94.31 270 TYR A O 1
ATOM 2144 N N . ILE A 1 271 ? -33.267 -18.337 28.195 1.00 94.50 271 ILE A N 1
ATOM 2145 C CA . ILE A 1 271 ? -34.666 -18.617 28.513 1.00 94.50 271 ILE A CA 1
ATOM 2146 C C . ILE A 1 271 ? -35.274 -19.459 27.399 1.00 94.50 271 ILE A C 1
ATOM 2148 O O . ILE A 1 271 ? -35.120 -19.149 26.219 1.00 94.50 271 ILE A O 1
ATOM 2152 N N . MET A 1 272 ? -36.005 -20.497 27.789 1.00 93.81 272 MET A N 1
ATOM 2153 C CA . MET A 1 272 ? -36.938 -21.215 26.927 1.00 93.81 272 MET A CA 1
ATOM 2154 C C . MET A 1 272 ? -38.360 -20.982 27.433 1.00 93.81 272 MET A C 1
ATOM 2156 O O . MET A 1 272 ? -38.591 -20.853 28.640 1.00 93.81 272 MET A O 1
ATOM 2160 N N . LEU A 1 273 ? -39.308 -20.919 26.503 1.00 93.62 273 LEU A N 1
ATOM 2161 C CA . LEU A 1 273 ? -40.721 -20.690 26.791 1.00 93.62 273 LEU A CA 1
ATOM 2162 C C . LEU A 1 273 ? -41.522 -21.985 26.605 1.00 93.62 273 LEU A C 1
ATOM 2164 O O . LEU A 1 273 ? -41.016 -22.967 26.063 1.00 93.62 273 LEU A O 1
ATOM 2168 N N . SER A 1 274 ? -42.740 -22.040 27.136 1.00 88.81 274 SER A N 1
ATOM 2169 C CA . SER A 1 274 ? -43.524 -23.280 27.186 1.00 88.81 274 SER A CA 1
ATOM 2170 C C . SER A 1 274 ? -44.148 -23.679 25.845 1.00 88.81 274 SER A C 1
ATOM 2172 O O . SER A 1 274 ? -44.311 -24.867 25.578 1.00 88.81 274 SER A O 1
ATOM 2174 N N . GLN A 1 275 ? -44.485 -22.702 25.000 1.00 83.69 275 GLN A N 1
ATOM 2175 C CA . GLN A 1 275 ? -45.174 -22.899 23.721 1.00 83.69 275 GLN A CA 1
ATOM 2176 C C . GLN A 1 275 ? -44.226 -22.854 22.510 1.00 83.69 275 GLN A C 1
ATOM 2178 O O . GLN A 1 275 ? -44.682 -23.014 21.378 1.00 83.69 275 GLN A O 1
ATOM 2183 N N . ASN A 1 276 ? -42.928 -22.596 22.712 1.00 81.31 276 ASN A N 1
ATOM 2184 C CA . ASN A 1 276 ? -41.950 -22.451 21.633 1.00 81.31 276 ASN A CA 1
ATOM 2185 C C . ASN A 1 276 ? -40.565 -22.970 22.053 1.00 81.31 276 ASN A C 1
ATOM 2187 O O . ASN A 1 276 ? -40.053 -22.589 23.102 1.00 81.31 276 ASN A O 1
ATOM 2191 N N . ASP A 1 277 ? -39.929 -23.747 21.174 1.00 83.81 277 ASP A N 1
ATOM 2192 C CA . ASP A 1 277 ? -38.576 -24.301 21.347 1.00 83.81 277 ASP A CA 1
ATOM 2193 C C . ASP A 1 277 ? -37.444 -23.280 21.111 1.00 83.81 277 ASP A C 1
ATOM 2195 O O . ASP A 1 277 ? -36.261 -23.615 21.176 1.00 83.81 277 ASP A O 1
ATOM 2199 N N . SER A 1 278 ? -37.780 -22.022 20.818 1.00 89.31 278 SER A N 1
ATOM 2200 C CA . SER A 1 278 ? -36.798 -20.951 20.641 1.00 89.31 278 SER A CA 1
ATOM 2201 C C . SER A 1 278 ? -36.068 -20.614 21.943 1.00 89.31 278 SER A C 1
ATOM 2203 O O . SER A 1 278 ? -36.674 -20.541 23.013 1.00 89.31 278 SER A O 1
ATOM 2205 N N . ILE A 1 279 ? -34.772 -20.316 21.827 1.00 92.44 279 ILE A N 1
ATOM 2206 C CA . ILE A 1 279 ? -33.935 -19.863 22.942 1.00 92.44 279 ILE A CA 1
ATOM 2207 C C . ILE A 1 279 ? -33.814 -18.341 22.884 1.00 92.44 279 ILE A C 1
ATOM 2209 O O . ILE A 1 279 ? -33.569 -17.772 21.817 1.00 92.44 279 ILE A O 1
ATOM 2213 N N . TYR A 1 280 ? -33.979 -17.692 24.033 1.00 94.00 280 TYR A N 1
ATOM 2214 C CA . TYR A 1 280 ? -33.877 -16.247 24.199 1.00 94.00 280 TYR A CA 1
ATOM 2215 C C . TYR A 1 280 ? -32.681 -15.897 25.085 1.00 94.00 280 TYR A C 1
ATOM 2217 O O . TYR A 1 280 ? -32.556 -16.431 26.185 1.00 94.00 280 TYR A O 1
ATOM 2225 N N . ASP A 1 281 ? -31.826 -14.993 24.614 1.00 94.25 281 ASP A N 1
ATOM 2226 C CA . ASP A 1 281 ? -30.644 -14.503 25.325 1.00 94.25 281 ASP A CA 1
ATOM 2227 C C . ASP A 1 281 ? -30.913 -13.145 25.979 1.00 94.25 281 ASP A C 1
ATOM 2229 O O . ASP A 1 281 ? -31.196 -12.159 25.288 1.00 94.25 281 ASP A O 1
ATOM 2233 N N . VAL A 1 282 ? -30.806 -13.098 27.309 1.00 93.94 282 VAL A N 1
ATOM 2234 C CA . VAL A 1 282 ? -30.925 -11.879 28.111 1.00 93.94 282 VAL A CA 1
ATOM 2235 C C . VAL A 1 282 ? -29.585 -11.529 28.746 1.00 93.94 282 VAL A C 1
ATOM 2237 O O . VAL A 1 282 ? -29.139 -12.186 29.684 1.00 93.94 282 VAL A O 1
ATOM 2240 N N . ASP A 1 283 ? -28.994 -10.421 28.313 1.00 92.50 283 ASP A N 1
ATOM 2241 C CA . ASP A 1 283 ? -27.843 -9.813 28.981 1.00 92.50 283 ASP A CA 1
ATOM 2242 C C . ASP A 1 283 ? -28.278 -9.180 30.318 1.00 92.50 283 ASP A C 1
ATOM 2244 O O . ASP A 1 283 ? -29.007 -8.178 30.350 1.00 92.50 283 ASP A O 1
ATOM 2248 N N . VAL A 1 284 ? -27.831 -9.763 31.437 1.00 91.62 284 VAL A N 1
ATOM 2249 C CA . VAL A 1 284 ? -28.208 -9.320 32.791 1.00 91.62 284 VAL A CA 1
ATOM 2250 C C . VAL A 1 284 ? -27.703 -7.908 33.082 1.00 91.62 284 VAL A C 1
ATOM 2252 O O . VAL A 1 284 ? -28.342 -7.185 33.847 1.00 91.62 284 VAL A O 1
ATOM 2255 N N . SER A 1 285 ? -26.600 -7.479 32.456 1.00 86.88 285 SER A N 1
ATOM 2256 C CA . SER A 1 285 ? -26.060 -6.127 32.648 1.00 86.88 285 SER A CA 1
ATOM 2257 C C . SER A 1 285 ? -27.007 -5.041 32.129 1.00 86.88 285 SER A C 1
ATOM 2259 O O . SER A 1 285 ? -27.029 -3.933 32.663 1.00 86.88 285 SER A O 1
ATOM 2261 N N . LYS A 1 286 ? -27.837 -5.377 31.132 1.00 87.00 286 LYS A N 1
ATOM 2262 C CA . LYS A 1 286 ? -28.825 -4.473 30.527 1.00 87.00 286 LYS A CA 1
ATOM 2263 C C . LYS A 1 286 ? -30.212 -4.626 31.136 1.00 87.00 286 LYS A C 1
ATOM 2265 O O . LYS A 1 286 ? -30.915 -3.635 31.316 1.00 87.00 286 LYS A O 1
ATOM 2270 N N . TYR A 1 287 ? -30.600 -5.854 31.478 1.00 90.88 287 TYR A N 1
ATOM 2271 C CA . TYR A 1 287 ? -31.943 -6.179 31.965 1.00 90.88 287 TYR A CA 1
ATOM 2272 C C . TYR A 1 287 ? -31.894 -6.890 33.315 1.00 90.88 287 TYR A C 1
ATOM 2274 O O . TYR A 1 287 ? -32.346 -8.024 33.451 1.00 90.88 287 TYR A O 1
ATOM 2282 N N . VAL A 1 288 ? -31.387 -6.200 34.340 1.00 90.38 288 VAL A N 1
ATOM 2283 C CA . VAL A 1 288 ? -31.213 -6.757 35.696 1.00 90.38 288 VAL A CA 1
ATOM 2284 C C . VAL A 1 288 ? -32.496 -7.349 36.288 1.00 90.38 288 VAL A C 1
ATOM 2286 O O . VAL A 1 288 ? -32.433 -8.288 37.072 1.00 90.38 288 VAL A O 1
ATOM 2289 N N . ASP A 1 289 ? -33.670 -6.851 35.888 1.00 89.94 289 ASP A N 1
ATOM 2290 C CA . ASP A 1 289 ? -34.970 -7.349 36.351 1.00 89.94 289 ASP A CA 1
ATOM 2291 C C . ASP A 1 289 ? -35.207 -8.831 36.016 1.00 89.94 289 ASP A C 1
ATOM 2293 O O . ASP A 1 289 ? -36.048 -9.458 36.664 1.00 89.94 289 ASP A O 1
ATOM 2297 N N . ILE A 1 290 ? -34.444 -9.422 35.085 1.00 92.25 290 ILE A N 1
ATOM 2298 C CA . ILE A 1 290 ? -34.560 -10.845 34.756 1.00 92.25 290 ILE A CA 1
ATOM 2299 C C . ILE A 1 290 ? -34.304 -11.764 35.955 1.00 92.25 290 ILE A C 1
ATOM 2301 O O . ILE A 1 290 ? -34.893 -12.836 36.041 1.00 92.25 290 ILE A O 1
ATOM 2305 N N . ILE A 1 291 ? -33.507 -11.322 36.934 1.00 91.38 291 ILE A N 1
ATOM 2306 C CA . ILE A 1 291 ? -33.201 -12.103 38.144 1.00 91.38 291 ILE A CA 1
ATOM 2307 C C . ILE A 1 291 ? -34.431 -12.359 39.027 1.00 91.38 291 ILE A C 1
ATOM 2309 O O . ILE A 1 291 ? -34.371 -13.173 39.945 1.00 91.38 291 ILE A O 1
ATOM 2313 N N . LYS A 1 292 ? -35.530 -11.631 38.797 1.00 91.44 292 LYS A N 1
ATOM 2314 C CA . LYS A 1 292 ? -36.791 -11.789 39.533 1.00 91.44 292 LYS A CA 1
ATOM 2315 C C . LYS A 1 292 ? -37.646 -12.936 38.993 1.00 91.44 292 LYS A C 1
ATOM 2317 O O . LYS A 1 292 ? -38.625 -13.292 39.641 1.00 91.44 292 LYS A O 1
ATOM 2322 N N . TYR A 1 293 ? -37.300 -13.479 37.827 1.00 93.62 293 TYR A N 1
ATOM 2323 C CA . TYR A 1 293 ? -38.058 -14.525 37.155 1.00 93.62 293 TYR A CA 1
ATOM 2324 C C . TYR A 1 293 ? -37.449 -15.905 37.408 1.00 93.62 293 TYR A C 1
ATOM 2326 O O . TYR A 1 293 ? -36.232 -16.067 37.497 1.00 93.62 293 TYR A O 1
ATOM 2334 N N . SER A 1 294 ? -38.310 -16.915 37.491 1.00 93.62 294 SER A N 1
ATOM 2335 C CA . SER A 1 294 ? -37.937 -18.323 37.627 1.00 93.62 294 SER A CA 1
ATOM 2336 C C . SER A 1 294 ? -38.763 -19.194 36.685 1.00 93.62 294 SER A C 1
ATOM 2338 O O . SER A 1 294 ? -39.756 -18.740 36.113 1.00 93.62 294 SER A O 1
ATOM 2340 N N . GLU A 1 295 ? -38.384 -20.467 36.555 1.00 94.44 295 GLU A N 1
ATOM 2341 C CA . GLU A 1 295 ? -39.207 -21.464 35.861 1.00 94.44 295 GLU A CA 1
ATOM 2342 C C . GLU A 1 295 ? -40.645 -21.456 36.409 1.00 94.44 295 GLU A C 1
ATOM 2344 O O . GLU A 1 295 ? -40.866 -21.313 37.616 1.00 94.44 295 GLU A O 1
ATOM 2349 N N . GLY A 1 296 ? -41.626 -21.555 35.510 1.00 91.88 296 GLY A N 1
ATOM 2350 C CA . GLY A 1 296 ? -43.054 -21.504 35.830 1.00 91.88 296 GLY A CA 1
ATOM 2351 C C . GLY A 1 296 ? -43.663 -20.100 35.939 1.00 91.88 296 GLY A C 1
ATOM 2352 O O . GLY A 1 296 ? -44.881 -19.994 36.080 1.00 91.88 296 GLY A O 1
ATOM 2353 N N . MET A 1 297 ? -42.871 -19.026 35.852 1.00 94.25 297 MET A N 1
ATOM 2354 C CA . MET A 1 297 ? -43.391 -17.653 35.823 1.00 94.25 297 MET A CA 1
ATOM 2355 C C . MET A 1 297 ? -43.735 -17.200 34.401 1.00 94.25 297 MET A C 1
ATOM 2357 O O . MET A 1 297 ? -43.067 -17.575 33.440 1.00 94.25 297 MET A O 1
ATOM 2361 N N . GLU A 1 298 ? -44.764 -16.362 34.279 1.00 94.56 298 GLU A N 1
ATOM 2362 C CA . GLU A 1 298 ? -45.103 -15.681 33.028 1.00 94.56 298 GLU A CA 1
ATOM 2363 C C . GLU A 1 298 ? -44.132 -14.518 32.782 1.00 94.56 298 GLU A C 1
ATOM 2365 O O . GLU A 1 298 ? -43.841 -13.741 33.693 1.00 94.56 298 GLU A O 1
ATOM 2370 N N . ILE A 1 299 ? -43.647 -14.384 31.549 1.00 94.31 299 ILE A N 1
ATOM 2371 C CA . ILE A 1 299 ? -42.766 -13.300 31.119 1.00 94.31 299 ILE A CA 1
ATOM 2372 C C . ILE A 1 299 ? -43.203 -12.777 29.753 1.00 94.31 299 ILE A C 1
ATOM 2374 O O . ILE A 1 299 ? -43.656 -13.533 28.891 1.00 94.31 299 ILE A O 1
ATOM 2378 N N . THR A 1 300 ? -43.051 -11.469 29.547 1.00 95.00 300 THR A N 1
ATOM 2379 C CA . THR A 1 300 ? -43.209 -10.849 28.229 1.00 95.00 300 THR A CA 1
ATOM 2380 C C . THR A 1 300 ? -41.858 -10.330 27.755 1.00 95.00 300 THR A C 1
ATOM 2382 O O . THR A 1 300 ? -41.288 -9.422 28.360 1.00 95.00 300 THR A O 1
ATOM 2385 N N . LEU A 1 301 ? -41.348 -10.904 26.667 1.00 93.19 301 LEU A N 1
ATOM 2386 C CA . LEU A 1 301 ? -40.061 -10.557 26.071 1.00 93.19 301 LEU A CA 1
ATOM 2387 C C . LEU A 1 301 ? -40.270 -9.814 24.756 1.00 93.19 301 LEU A C 1
ATOM 2389 O O . LEU A 1 301 ? -41.071 -10.225 23.916 1.00 93.19 301 LEU A O 1
ATOM 2393 N N . GLU A 1 302 ? -39.500 -8.752 24.564 1.00 92.75 302 GLU A N 1
ATOM 2394 C CA . GLU A 1 302 ? -39.284 -8.127 23.266 1.00 92.75 302 GLU A CA 1
ATOM 2395 C C . GLU A 1 302 ? -37.909 -8.550 22.745 1.00 92.75 302 GLU A C 1
ATOM 2397 O O . GLU A 1 302 ? -36.915 -8.448 23.465 1.00 92.75 302 GLU A O 1
ATOM 2402 N N . TYR A 1 303 ? -37.842 -9.074 21.522 1.00 91.19 303 TYR A N 1
ATOM 2403 C CA . TYR A 1 303 ? -36.633 -9.701 20.990 1.00 91.19 303 TYR A CA 1
ATOM 2404 C C . TYR A 1 303 ? -36.449 -9.461 19.492 1.00 91.19 303 TYR A C 1
ATOM 2406 O O . TYR A 1 303 ? -37.399 -9.180 18.763 1.00 91.19 303 TYR A O 1
ATOM 2414 N N . THR A 1 304 ? -35.212 -9.627 19.032 1.00 88.38 304 THR A N 1
ATOM 2415 C CA . THR A 1 304 ? -34.851 -9.662 17.608 1.00 88.38 304 THR A CA 1
ATOM 2416 C C . THR A 1 304 ? -34.541 -11.098 17.194 1.00 88.38 304 THR A C 1
ATOM 2418 O O . THR A 1 304 ? -33.951 -11.851 17.972 1.00 88.38 304 THR A O 1
ATOM 2421 N N . MET A 1 305 ? -34.976 -11.497 15.995 1.00 79.69 305 MET A N 1
ATOM 2422 C CA . MET A 1 305 ? -34.708 -12.845 15.486 1.00 79.69 305 MET A CA 1
ATOM 2423 C C . MET A 1 305 ? -33.248 -12.982 15.053 1.00 79.69 305 MET A C 1
ATOM 2425 O O . MET A 1 305 ? -32.742 -12.156 14.291 1.00 79.69 305 MET A O 1
ATOM 2429 N N . ASP A 1 306 ? -32.616 -14.062 15.501 1.00 75.81 306 ASP A N 1
ATOM 2430 C CA . ASP A 1 306 ? -31.337 -14.554 14.993 1.00 75.81 306 ASP A CA 1
ATOM 2431 C C . ASP A 1 306 ? -31.495 -16.031 14.600 1.00 75.81 306 ASP A C 1
ATOM 2433 O O . ASP A 1 306 ? -32.424 -16.711 15.034 1.00 75.81 306 ASP A O 1
ATOM 2437 N N . SER A 1 307 ? -30.585 -16.528 13.771 1.00 60.69 307 SER A N 1
ATOM 2438 C CA . SER A 1 307 ? -30.593 -17.866 13.172 1.00 60.69 307 SER A CA 1
ATOM 2439 C C . SER A 1 307 ? -30.719 -19.029 14.169 1.00 60.69 307 SER A C 1
ATOM 2441 O O . SER A 1 307 ? -31.233 -20.081 13.794 1.00 60.69 307 SER A O 1
ATOM 2443 N N . GLN A 1 308 ? -30.277 -18.858 15.421 1.00 71.50 308 GLN A N 1
ATOM 2444 C CA . GLN A 1 308 ? -30.358 -19.892 16.469 1.00 71.50 308 GLN A CA 1
ATOM 2445 C C . GLN A 1 308 ? -30.709 -19.359 17.869 1.00 71.50 308 GLN A C 1
ATOM 2447 O O . GLN A 1 308 ? -31.196 -20.123 18.700 1.00 71.50 308 GLN A O 1
ATOM 2452 N N . LEU A 1 309 ? -30.472 -18.071 18.145 1.00 84.94 309 LEU A N 1
ATOM 2453 C CA . LEU A 1 309 ? -30.587 -17.488 19.483 1.00 84.94 309 LEU A CA 1
ATOM 2454 C C . LEU A 1 309 ? -31.224 -16.097 19.419 1.00 84.94 309 LEU A C 1
ATOM 2456 O O . LEU A 1 309 ? -30.603 -15.134 18.983 1.00 84.94 309 LEU A O 1
ATOM 2460 N N . ASN A 1 310 ? -32.465 -15.969 19.876 1.00 90.12 310 ASN A N 1
ATOM 2461 C CA . ASN A 1 310 ? -33.181 -14.698 19.847 1.00 90.12 310 ASN A CA 1
ATOM 2462 C C . ASN A 1 310 ? -32.609 -13.731 20.887 1.00 90.12 310 ASN A C 1
ATOM 2464 O O . ASN A 1 310 ? -32.646 -14.009 22.085 1.00 90.12 310 ASN A O 1
ATOM 2468 N N . LYS A 1 311 ? -32.146 -12.557 20.458 1.00 90.12 311 LYS A N 1
ATOM 2469 C CA . LYS A 1 311 ? -31.585 -11.559 21.375 1.00 90.12 311 LYS A CA 1
ATOM 2470 C C . LYS A 1 311 ? -32.688 -10.706 21.987 1.00 90.12 311 LYS A C 1
ATOM 2472 O O . LYS A 1 311 ? -33.408 -10.018 21.255 1.00 90.12 311 LYS A O 1
ATOM 2477 N N . VAL A 1 312 ? -32.802 -10.721 23.314 1.00 91.44 312 VAL A N 1
ATOM 2478 C CA . VAL A 1 312 ? -33.788 -9.919 24.046 1.00 91.44 312 VAL A CA 1
ATOM 2479 C C . VAL A 1 312 ? -33.344 -8.461 24.100 1.00 91.44 312 VAL A C 1
ATOM 2481 O O . VAL A 1 312 ? -32.207 -8.140 24.442 1.00 91.44 312 VAL A O 1
ATOM 2484 N N . VAL A 1 313 ? -34.279 -7.581 23.752 1.00 89.94 313 VAL A N 1
ATOM 2485 C CA . VAL A 1 313 ? -34.127 -6.121 23.745 1.00 89.94 313 VAL A CA 1
ATOM 2486 C C . VAL A 1 313 ? -35.110 -5.424 24.698 1.00 89.94 313 VAL A C 1
ATOM 2488 O O . VAL A 1 313 ? -35.080 -4.202 24.841 1.00 89.94 313 VAL A O 1
ATOM 2491 N N . GLY A 1 314 ? -35.952 -6.182 25.406 1.00 89.31 314 GLY A N 1
ATOM 2492 C CA . GLY A 1 314 ? -36.806 -5.658 26.467 1.00 89.31 314 GLY A CA 1
ATOM 2493 C C . GLY A 1 314 ? -37.511 -6.749 27.270 1.00 89.31 314 GLY A C 1
ATOM 2494 O O . GLY A 1 314 ? -37.871 -7.795 26.734 1.00 89.31 314 GLY A O 1
ATOM 2495 N N . ILE A 1 315 ? -37.741 -6.476 28.556 1.00 89.62 315 ILE A N 1
ATOM 2496 C CA . ILE A 1 315 ? -38.618 -7.267 29.430 1.00 89.62 315 ILE A CA 1
ATOM 2497 C C . ILE A 1 315 ? -39.784 -6.364 29.823 1.00 89.62 315 ILE A C 1
ATOM 2499 O O . ILE A 1 315 ? -39.588 -5.333 30.468 1.00 89.62 315 ILE A O 1
ATOM 2503 N N . ILE A 1 316 ? -40.988 -6.730 29.395 1.00 87.31 316 ILE A N 1
ATOM 2504 C CA . ILE A 1 316 ? -42.201 -5.941 29.610 1.00 87.31 316 ILE A CA 1
ATOM 2505 C C . ILE A 1 316 ? -42.890 -6.457 30.877 1.00 87.31 316 ILE A C 1
ATOM 2507 O O . ILE A 1 316 ? -43.063 -7.666 31.038 1.00 87.31 316 ILE A O 1
ATOM 2511 N N . LYS A 1 317 ? -43.238 -5.530 31.774 1.00 71.44 317 LYS A N 1
ATOM 2512 C CA . LYS A 1 317 ? -43.982 -5.809 33.010 1.00 71.44 317 LYS A CA 1
ATOM 2513 C C . LYS A 1 317 ? -45.459 -6.067 32.748 1.00 71.44 317 LYS A C 1
ATOM 2515 O O . LYS A 1 317 ? -46.012 -5.412 31.836 1.00 71.44 317 LYS A O 1
#

Foldseek 3Di:
DVVLCCVVCVPWDWDDWDWFAAPVRFIWIWTFTWDAPPPPHHPIDTQKIWIAGPVPRDIDIGGLVRDDPRDQARADLVRLQVNVQCVQLQVVHDVCSPPPLPRRKHWDPDWDWDCDPNHIWIKTFMDGPPDDQKTQWIWIAGRRPRDIDTDGDIAHHQVLLQVLQCVVVVVQVWGWDRWDWDAALNFTKTKIFTAHPVRDTQKIWIAGRHGSNQIFIDRDPVRSSVRVVVSCPVVVVHDPPPPPCQPKDKDKAFWQDWDWDADPNFTWIWTDGDVDPAIEIHGCVQVVVCVVDDGGDIWMFIFHDDPHYTYTPDTDD

Secondary structure (DSSP, 8-state):
-HHHHHHH-TT--B---EEEE-TTS-EEEEEEEEEEEETTTEEEEEEEEEEEETTT--EEEEEGGG--TT---SS-HHHHHHHHHHHHHTTT-HHHHHHT-TT-EEEPS--EEEEETTEEEEEEEEEETTS-SEEEEEEEEETTT--EEEEEEEEE-HHHHHHHHHHHTGGGT-EEPPPEEEEETTEEEEEEEEE-TTS-EEEEEEEESTTTT-EEEESSHHHHHHHHHHHHHHTTSS----------EEEEEEEEEEEEEEETTEEEEEEEESS---EEEEETTT-GGGGG--TT-EEEEEEE--SS-EEEEEEE-

Radius of gyration: 28.81 Å; chains: 1; bounding box: 69×54×69 Å

pLDDT: mean 90.01, std 9.75, range [37.91, 98.44]

Sequence (317 aa):
IYRHLRFAYPTYIFDDINFEIDDNGTPYWVCPVKKYNIGLFGGQTVGRVVLCNAVTGEMTDYSVDEVPTWVDKVYSAELLIDLYDYNGSLKHGFINSVLSQKDCLKTTDGYNYIALEDDVWVYTGITSVGQDNSNVGFVLMNQRTMETRYYEVSGAEEYSAMDSAKGRVQNLGYTATFPLIINISGQPTYFMALKDGAGLVKSYAMLNIEKYQNVAIGDSVLQCESNYIKLLKDNGIVEEQQPEVKETKKVKDIISKIMPVVIDGNTHMYIMLSQNDSIYDVDVSKYVDIIKYSEGMEITLEYTMDSQLNKVVGIIK